Protein 6ANY (pdb70)

Organism: Brugia malayi (NCBI:txid6279)

B-factor: mean 21.21, std 8.2, range [9.6, 65.6]

Structure (mmCIF, N/CA/C/O backbone):
data_6ANY
#
_entry.id   6ANY
#
_cell.length_a   85.790
_cell.length_b   85.790
_cell.length_c   66.670
_cell.angle_alpha   90.00
_cell.angle_beta   90.00
_cell.angle_gamma   90.00
#
_symmetry.space_group_name_H-M   'P 43 21 2'
#
loop_
_entity.id
_entity.type
_entity.pdbx_description
1 polymer 'Bm4233, isoform b'
2 branched alpha-L-fucopyranose-(1-3)-2-acetamido-2-deoxy-beta-D-glucopyranose
3 branched beta-D-mannopyranose-(1-4)-2-acetamido-2-deoxy-beta-D-glucopyranose-(1-4)-[alpha-L-fucopyranose-(1-3)]2-acetamido-2-deoxy-beta-D-glucopyranose
4 non-polymer 'SULFATE ION'
5 water water
#
loop_
_atom_site.group_PDB
_atom_site.id
_atom_site.type_symbol
_atom_site.label_atom_id
_atom_site.label_alt_id
_atom_site.label_comp_id
_atom_site.label_asym_id
_atom_site.label_entity_id
_atom_site.label_seq_id
_atom_site.pdbx_PDB_ins_code
_atom_site.Cartn_x
_atom_site.Cartn_y
_atom_site.Cartn_z
_atom_site.occupancy
_atom_site.B_iso_or_equiv
_atom_site.auth_seq_id
_atom_site.auth_comp_id
_atom_site.auth_asym_id
_atom_site.auth_atom_id
_atom_site.pdbx_PDB_model_num
ATOM 1 N N . PHE A 1 1 ? 21.855 30.874 0.439 1.00 29.16 17 PHE A N 1
ATOM 2 C CA . PHE A 1 1 ? 20.634 31.728 0.668 1.00 26.60 17 PHE A CA 1
ATOM 3 C C . PHE A 1 1 ? 20.006 32.356 -0.605 1.00 24.40 17 PHE A C 1
ATOM 4 O O . PHE A 1 1 ? 19.117 33.243 -0.540 1.00 25.88 17 PHE A O 1
ATOM 12 N N . GLU A 1 2 ? 20.378 31.833 -1.753 1.00 21.98 18 GLU A N 1
ATOM 13 C CA . GLU A 1 2 ? 19.838 32.231 -3.043 1.00 22.92 18 GLU A CA 1
ATOM 14 C C . GLU A 1 2 ? 18.973 31.087 -3.512 1.00 21.68 18 GLU A C 1
ATOM 15 O O . GLU A 1 2 ? 19.428 29.966 -3.495 1.00 26.01 18 GLU A O 1
ATOM 21 N N . CYS A 1 3 ? 17.712 31.319 -3.847 1.00 18.22 19 CYS A N 1
ATOM 22 C CA . CYS A 1 3 ? 16.828 30.235 -4.260 1.00 20.00 19 CYS A CA 1
ATOM 23 C C . CYS A 1 3 ? 16.162 30.690 -5.509 1.00 19.95 19 CYS A C 1
ATOM 24 O O . CYS A 1 3 ? 15.397 31.629 -5.473 1.00 19.26 19 CYS A O 1
ATOM 27 N N . PRO A 1 4 ? 16.502 30.063 -6.633 1.00 21.49 20 PRO A N 1
ATOM 28 C CA . PRO A 1 4 ? 15.905 30.426 -7.930 1.00 22.07 20 PRO A CA 1
ATOM 29 C C . PRO A 1 4 ? 14.398 30.292 -7.900 1.00 22.16 20 PRO A C 1
ATOM 30 O O . PRO A 1 4 ? 13.874 29.360 -7.355 1.00 21.57 20 PRO A O 1
ATOM 34 N N . GLY A 1 5 ? 13.722 31.270 -8.469 1.00 22.57 21 GLY A N 1
ATOM 35 C CA . GLY A 1 5 ? 12.276 31.336 -8.467 1.00 20.59 21 GLY A CA 1
ATOM 36 C C . GLY A 1 5 ? 11.633 31.648 -7.131 1.00 18.63 21 GLY A C 1
ATOM 37 O O . GLY A 1 5 ? 10.462 31.557 -7.033 1.00 19.44 21 GLY A O 1
ATOM 38 N N . GLY A 1 6 ? 12.386 31.937 -6.094 1.00 17.42 22 GLY A N 1
ATOM 39 C CA . GLY A 1 6 ? 11.816 32.235 -4.802 1.00 17.59 22 GLY A CA 1
ATOM 40 C C . GLY A 1 6 ? 11.272 33.648 -4.643 1.00 18.07 22 GLY A C 1
ATOM 41 O O . GLY A 1 6 ? 11.595 34.588 -5.388 1.00 17.45 22 GLY A O 1
ATOM 42 N N . ARG A 1 7 ? 10.435 33.803 -3.639 1.00 18.02 23 ARG A N 1
ATOM 43 C CA . ARG A 1 7 ? 9.777 35.088 -3.355 1.00 17.71 23 ARG A CA 1
ATOM 44 C C . ARG A 1 7 ? 10.284 35.680 -2.058 1.00 16.67 23 ARG A C 1
ATOM 45 O O . ARG A 1 7 ? 9.755 36.673 -1.582 1.00 15.65 23 ARG A O 1
ATOM 53 N N . LEU A 1 8 ? 11.291 35.043 -1.482 1.00 14.44 24 LEU A N 1
ATOM 54 C CA . LEU A 1 8 ? 11.962 35.598 -0.330 1.00 15.17 24 LEU A CA 1
ATOM 55 C C . LEU A 1 8 ? 13.265 36.252 -0.751 1.00 15.17 24 LEU A C 1
ATOM 56 O O . LEU A 1 8 ? 13.845 35.886 -1.781 1.00 15.58 24 LEU A O 1
ATOM 61 N N . THR A 1 9 ? 13.768 37.161 0.062 1.00 17.18 25 THR A N 1
ATOM 62 C CA . THR A 1 9 ? 15.093 37.735 -0.191 1.00 17.95 25 THR A CA 1
ATOM 63 C C . THR A 1 9 ? 16.138 36.874 0.493 1.00 20.49 25 THR A C 1
ATOM 64 O O . THR A 1 9 ? 15.795 36.124 1.356 1.00 21.72 25 THR A O 1
ATOM 68 N N . PRO A 1 10 ? 17.421 36.980 0.096 1.00 22.50 26 PRO A N 1
ATOM 69 C CA . PRO A 1 10 ? 18.448 36.241 0.767 1.00 22.65 26 PRO A CA 1
ATOM 70 C C . PRO A 1 10 ? 18.536 36.547 2.229 1.00 26.00 26 PRO A C 1
ATOM 71 O O . PRO A 1 10 ? 18.743 35.608 3.050 1.00 26.89 26 PRO A O 1
ATOM 75 N N . GLN A 1 11 ? 18.369 37.814 2.566 1.00 23.99 27 GLN A N 1
ATOM 76 C CA . GLN A 1 11 ? 18.400 38.241 3.948 1.00 25.02 27 GLN A CA 1
ATOM 77 C C . GLN A 1 11 ? 17.298 37.695 4.837 1.00 22.46 27 GLN A C 1
ATOM 78 O O . GLN A 1 11 ? 17.526 37.271 5.965 1.00 24.70 27 GLN A O 1
ATOM 84 N N . GLN A 1 12 ? 16.108 37.637 4.314 1.00 20.90 28 GLN A N 1
ATOM 85 C CA . GLN A 1 12 ? 15.058 37.002 5.046 1.00 20.65 28 GLN A CA 1
ATOM 86 C C . GLN A 1 12 ? 15.408 35.548 5.365 1.00 17.35 28 GLN A C 1
ATOM 87 O O . GLN A 1 12 ? 15.155 35.105 6.446 1.00 16.99 28 GLN A O 1
ATOM 93 N N . ARG A 1 13 ? 15.963 34.814 4.420 1.00 16.71 29 ARG A N 1
ATOM 94 C CA . ARG A 1 13 ? 16.298 33.427 4.617 1.00 15.85 29 ARG A CA 1
ATOM 95 C C . ARG A 1 13 ? 17.365 33.298 5.694 1.00 15.73 29 ARG A C 1
ATOM 96 O O . ARG A 1 13 ? 17.229 32.531 6.629 1.00 13.63 29 ARG A O 1
ATOM 104 N N . LYS A 1 14 ? 18.373 34.139 5.606 1.00 16.73 30 LYS A N 1
ATOM 105 C CA . LYS A 1 14 ? 19.417 34.156 6.617 1.00 18.93 30 LYS A CA 1
ATOM 106 C C . LYS A 1 14 ? 18.909 34.498 8.005 1.00 17.20 30 LYS A C 1
ATOM 107 O O . LYS A 1 14 ? 19.297 33.882 8.985 1.00 16.94 30 LYS A O 1
ATOM 113 N N . ASP A 1 15 ? 18.070 35.522 8.109 1.00 17.94 31 ASP A N 1
ATOM 114 C CA . ASP A 1 15 ? 17.559 35.916 9.410 1.00 15.85 31 ASP A CA 1
ATOM 115 C C . ASP A 1 15 ? 16.759 34.758 10.071 1.00 14.26 31 ASP A C 1
ATOM 116 O O . ASP A 1 15 ? 16.787 34.557 11.310 1.00 11.87 31 ASP A O 1
ATOM 121 N N . ILE A 1 16 ? 16.016 34.032 9.257 1.00 13.37 32 ILE A N 1
ATOM 122 C CA . ILE A 1 16 ? 15.201 32.944 9.777 1.00 13.96 32 ILE A CA 1
ATOM 123 C C . ILE A 1 16 ? 16.117 31.866 10.324 1.00 15.07 32 ILE A C 1
ATOM 124 O O . ILE A 1 16 ? 15.900 31.398 11.443 1.00 11.72 32 ILE A O 1
ATOM 129 N N . VAL A 1 17 ? 17.163 31.535 9.554 1.00 14.80 33 VAL A N 1
ATOM 130 C CA . VAL A 1 17 ? 18.084 30.458 9.941 1.00 16.89 33 VAL A CA 1
ATOM 131 C C . VAL A 1 17 ? 18.907 30.827 11.177 1.00 16.19 33 VAL A C 1
ATOM 132 O O . VAL A 1 17 ? 19.075 30.014 12.082 1.00 14.24 33 VAL A O 1
ATOM 136 N N . ARG A 1 18 ? 19.426 32.044 11.191 1.00 16.54 34 ARG A N 1
ATOM 137 C CA . ARG A 1 18 ? 20.232 32.555 12.240 1.00 17.00 34 ARG A CA 1
ATOM 138 C C . ARG A 1 18 ? 19.438 32.632 13.519 1.00 15.28 34 ARG A C 1
ATOM 139 O O . ARG A 1 18 ? 19.945 32.131 14.562 1.00 14.36 34 ARG A O 1
ATOM 147 N N . GLN A 1 19 ? 18.197 33.133 13.451 1.00 11.51 35 GLN A N 1
ATOM 148 C CA . GLN A 1 19 ? 17.325 33.137 14.644 1.00 12.22 35 GLN A CA 1
ATOM 149 C C . GLN A 1 19 ? 17.027 31.729 15.200 1.00 11.65 35 GLN A C 1
ATOM 150 O O . GLN A 1 19 ? 17.141 31.493 16.398 1.00 11.52 35 GLN A O 1
ATOM 156 N N . ASN A 1 20 ? 16.606 30.827 14.343 1.00 11.68 36 ASN A N 1
ATOM 157 C CA . ASN A 1 20 ? 16.216 29.476 14.792 1.00 11.80 36 ASN A CA 1
ATOM 158 C C . ASN A 1 20 ? 17.445 28.738 15.374 1.00 11.57 36 ASN A C 1
ATOM 159 O O . ASN A 1 20 ? 17.312 28.063 16.353 1.00 10.61 36 ASN A O 1
ATOM 164 N N . ASN A 1 21 ? 18.637 28.979 14.828 1.00 13.36 37 ASN A N 1
ATOM 165 C CA . ASN A 1 21 ? 19.851 28.331 15.293 1.00 13.83 37 ASN A CA 1
ATOM 166 C C . ASN A 1 21 ? 20.305 28.977 16.581 1.00 16.13 37 ASN A C 1
ATOM 167 O O . ASN A 1 21 ? 20.824 28.303 17.467 1.00 15.45 37 ASN A O 1
ATOM 172 N N . LYS A 1 22 ? 20.161 30.281 16.692 1.00 19.61 38 LYS A N 1
ATOM 173 C CA . LYS A 1 22 ? 20.395 30.951 17.986 1.00 20.95 38 LYS A CA 1
ATOM 174 C C . LYS A 1 22 ? 19.502 30.398 19.114 1.00 20.05 38 LYS A C 1
ATOM 175 O O . LYS A 1 22 ? 19.987 30.094 20.224 1.00 16.60 38 LYS A O 1
ATOM 181 N N . PHE A 1 23 ? 18.208 30.257 18.816 1.00 17.38 39 PHE A N 1
ATOM 182 C CA . PHE A 1 23 ? 17.300 29.628 19.751 1.00 17.58 39 PHE A CA 1
ATOM 183 C C . PHE A 1 23 ? 17.791 28.266 20.180 1.00 15.38 39 PHE A C 1
ATOM 184 O O . PHE A 1 23 ? 17.779 27.956 21.360 1.00 14.07 39 PHE A O 1
ATOM 192 N N . ARG A 1 24 ? 18.179 27.458 19.205 1.00 13.84 40 ARG A N 1
ATOM 193 C CA . ARG A 1 24 ? 18.609 26.108 19.464 1.00 13.73 40 ARG A CA 1
ATOM 194 C C . ARG A 1 24 ? 19.820 26.070 20.334 1.00 13.87 40 ARG A C 1
ATOM 195 O O . ARG A 1 24 ? 19.867 25.308 21.286 1.00 16.69 40 ARG A O 1
ATOM 203 N N . SER A 1 25 ? 20.801 26.917 20.034 1.00 13.77 41 SER A N 1
ATOM 204 C CA . SER A 1 25 ? 22.019 27.011 20.840 1.00 12.36 41 SER A CA 1
ATOM 205 C C . SER A 1 25 ? 21.743 27.483 22.265 1.00 12.56 41 SER A C 1
ATOM 206 O O . SER A 1 25 ? 22.213 26.870 23.254 1.00 12.86 41 SER A O 1
ATOM 209 N N . LEU A 1 26 ? 20.962 28.546 22.411 1.00 12.38 42 LEU A N 1
ATOM 210 C CA . LEU A 1 26 ? 20.557 29.017 23.761 1.00 12.33 42 LEU A CA 1
ATOM 211 C C . LEU A 1 26 ? 19.878 27.918 24.522 1.00 12.84 42 LEU A C 1
ATOM 212 O O . LEU A 1 26 ? 20.163 27.715 25.686 1.00 13.00 42 LEU A O 1
ATOM 217 N N . LEU A 1 27 ? 19.024 27.148 23.849 1.00 12.90 43 LEU A N 1
ATOM 218 C CA . LEU A 1 27 ? 18.337 26.047 24.498 1.00 12.59 43 LEU A CA 1
ATOM 219 C C . LEU A 1 27 ? 19.283 24.955 24.985 1.00 13.69 43 LEU A C 1
ATOM 220 O O . LEU A 1 27 ? 19.131 24.487 26.136 1.00 13.86 43 LEU A O 1
ATOM 225 N N . ILE A 1 28 ? 20.185 24.467 24.115 1.00 15.09 44 ILE A N 1
ATOM 226 C CA . ILE A 1 28 ? 21.119 23.365 24.538 1.00 16.36 44 ILE A CA 1
ATOM 227 C C . ILE A 1 28 ? 22.215 23.824 25.540 1.00 17.32 44 ILE A C 1
ATOM 228 O O . ILE A 1 28 ? 22.796 23.004 26.219 1.00 15.57 44 ILE A O 1
ATOM 233 N N . HIS A 1 29 ? 22.399 25.138 25.680 1.00 17.12 45 HIS A N 1
ATOM 234 C CA . HIS A 1 29 ? 23.249 25.702 26.688 1.00 17.26 45 HIS A CA 1
ATOM 235 C C . HIS A 1 29 ? 22.537 25.978 28.017 1.00 18.02 45 HIS A C 1
ATOM 236 O O . HIS A 1 29 ? 23.168 26.493 28.910 1.00 17.15 45 HIS A O 1
ATOM 243 N N . GLY A 1 30 ? 21.297 25.510 28.190 1.00 18.15 46 GLY A N 1
ATOM 244 C CA . GLY A 1 30 ? 20.608 25.646 29.463 1.00 18.58 46 GLY A CA 1
ATOM 245 C C . GLY A 1 30 ? 20.199 27.067 29.791 1.00 18.57 46 GLY A C 1
ATOM 246 O O . GLY A 1 30 ? 20.055 27.377 30.970 1.00 18.41 46 GLY A O 1
ATOM 247 N N . LYS A 1 31 ? 20.011 27.928 28.780 1.00 18.08 47 LYS A N 1
ATOM 248 C CA . LYS A 1 31 ? 19.715 29.364 29.047 1.00 19.19 47 LYS A CA 1
ATOM 249 C C . LYS A 1 31 ? 18.223 29.721 28.974 1.00 17.02 47 LYS A C 1
ATOM 250 O O . LYS A 1 31 ? 17.892 30.908 29.170 1.00 16.57 47 LYS A O 1
ATOM 256 N N . LEU A 1 32 ? 17.349 28.783 28.636 1.00 15.46 48 LEU A N 1
ATOM 257 C CA . LEU A 1 32 ? 15.926 29.118 28.398 1.00 17.86 48 LEU A CA 1
ATOM 258 C C . LEU A 1 32 ? 14.960 28.405 29.362 1.00 18.88 48 LEU A C 1
ATOM 259 O O . LEU A 1 32 ? 15.054 27.222 29.574 1.00 21.62 48 LEU A O 1
ATOM 264 N N . LYS A 1 33 ? 14.025 29.168 29.913 1.00 18.82 49 LYS A N 1
ATOM 265 C CA . LYS A 1 33 ? 13.108 28.707 30.908 1.00 18.10 49 LYS A CA 1
ATOM 266 C C . LYS A 1 33 ? 11.893 28.097 30.253 1.00 18.57 49 LYS A C 1
ATOM 267 O O . LYS A 1 33 ? 11.424 28.581 29.229 1.00 18.92 49 LYS A O 1
ATOM 273 N N . ASN A 1 34 ? 11.325 27.103 30.914 1.00 16.52 50 ASN A N 1
ATOM 274 C CA . ASN A 1 34 ? 10.045 26.580 30.540 1.00 19.21 50 ASN A CA 1
ATOM 275 C C . ASN A 1 34 ? 8.952 27.332 31.317 1.00 20.40 50 ASN A C 1
ATOM 276 O O . ASN A 1 34 ? 9.205 28.317 32.050 1.00 17.82 50 ASN A O 1
ATOM 281 N N . ARG A 1 35 ? 7.749 26.839 31.188 1.00 21.90 51 ARG A N 1
ATOM 282 C CA . ARG A 1 35 ? 6.572 27.415 31.855 1.00 24.95 51 ARG A CA 1
ATOM 283 C C . ARG A 1 35 ? 6.618 27.448 33.400 1.00 23.80 51 ARG A C 1
ATOM 284 O O . ARG A 1 35 ? 6.060 28.346 34.051 1.00 20.44 51 ARG A O 1
ATOM 292 N N . ASN A 1 36 ? 7.345 26.483 33.948 1.00 22.82 52 ASN A N 1
ATOM 293 C CA . ASN A 1 36 ? 7.527 26.349 35.381 1.00 19.90 52 ASN A CA 1
ATOM 294 C C . ASN A 1 36 ? 8.619 27.280 35.906 1.00 19.90 52 ASN A C 1
ATOM 295 O O . ASN A 1 36 ? 8.893 27.283 37.098 1.00 20.89 52 ASN A O 1
ATOM 300 N N . GLY A 1 37 ? 9.247 28.064 35.031 1.00 18.63 53 GLY A N 1
ATOM 301 C CA . GLY A 1 37 ? 10.296 28.968 35.493 1.00 18.63 53 GLY A CA 1
ATOM 302 C C . GLY A 1 37 ? 11.654 28.229 35.674 1.00 20.00 53 GLY A C 1
ATOM 303 O O . GLY A 1 37 ? 12.638 28.800 36.189 1.00 19.66 53 GLY A O 1
ATOM 304 N N . THR A 1 38 ? 11.738 26.996 35.215 1.00 20.34 54 THR A N 1
ATOM 305 C CA . THR A 1 38 ? 12.995 26.222 35.361 1.00 22.95 54 THR A CA 1
ATOM 306 C C . THR A 1 38 ? 13.696 26.080 33.996 1.00 22.57 54 THR A C 1
ATOM 307 O O . THR A 1 38 ? 13.044 25.902 32.950 1.00 20.41 54 THR A O 1
ATOM 311 N N . TYR A 1 39 ? 15.033 26.182 34.003 1.00 22.16 55 TYR A N 1
ATOM 312 C CA . TYR A 1 39 ? 15.816 26.075 32.768 1.00 21.05 55 TYR A CA 1
ATOM 313 C C . TYR A 1 39 ? 15.642 24.744 32.070 1.00 19.72 55 TYR A C 1
ATOM 314 O O . TYR A 1 39 ? 15.575 23.737 32.684 1.00 17.55 55 TYR A O 1
ATOM 323 N N . MET A 1 40 ? 15.577 24.774 30.751 1.00 19.94 56 MET A N 1
ATOM 324 C CA . MET A 1 40 ? 15.536 23.572 29.976 1.00 18.86 56 MET A CA 1
ATOM 325 C C . MET A 1 40 ? 16.870 22.895 30.056 1.00 17.64 56 MET A C 1
ATOM 326 O O . MET A 1 40 ? 17.861 23.551 30.293 1.00 18.86 56 MET A O 1
ATOM 331 N N . PRO A 1 41 ? 16.900 21.578 29.872 1.00 18.57 57 PRO A N 1
ATOM 332 C CA . PRO A 1 41 ? 18.142 20.829 30.131 1.00 19.28 57 PRO A CA 1
ATOM 333 C C . PRO A 1 41 ? 19.139 21.058 29.030 1.00 17.34 57 PRO A C 1
ATOM 334 O O . PRO A 1 41 ? 18.744 21.261 27.900 1.00 18.95 57 PRO A O 1
ATOM 338 N N . ARG A 1 42 ? 20.407 21.002 29.361 1.00 16.72 58 ARG A N 1
ATOM 339 C CA . ARG A 1 42 ? 21.476 21.058 28.373 1.00 17.97 58 ARG A CA 1
ATOM 340 C C . ARG A 1 42 ? 21.395 19.898 27.408 1.00 15.98 58 ARG A C 1
ATOM 341 O O . ARG A 1 42 ? 20.996 18.810 27.795 1.00 16.71 58 ARG A O 1
ATOM 349 N N . GLY A 1 43 ? 21.702 20.179 26.140 1.00 15.01 59 GLY A N 1
ATOM 350 C CA . GLY A 1 43 ? 21.560 19.254 25.054 1.00 16.43 59 GLY A CA 1
ATOM 351 C C . GLY A 1 43 ? 22.796 19.015 24.215 1.00 16.64 59 GLY A C 1
ATOM 352 O O . GLY A 1 43 ? 23.702 19.863 24.195 1.00 18.47 59 GLY A O 1
ATOM 353 N N . LYS A 1 44 ? 22.846 17.825 23.587 1.00 16.52 60 LYS A N 1
ATOM 354 C CA . LYS A 1 44 ? 23.925 17.444 22.673 1.00 16.37 60 LYS A CA 1
ATOM 355 C C . LYS A 1 44 ? 23.312 16.967 21.399 1.00 15.23 60 LYS A C 1
ATOM 356 O O . LYS A 1 44 ? 22.076 16.711 21.314 1.00 16.10 60 LYS A O 1
ATOM 362 N N . ASN A 1 45 ? 24.138 16.901 20.380 1.00 14.17 61 ASN A N 1
ATOM 363 C CA . ASN A 1 45 ? 23.703 16.526 19.030 1.00 14.16 61 ASN A CA 1
ATOM 364 C C . ASN A 1 45 ? 22.500 17.347 18.457 1.00 13.58 61 ASN A C 1
ATOM 365 O O . ASN A 1 45 ? 21.704 16.834 17.693 1.00 13.16 61 ASN A O 1
ATOM 370 N N . MET A 1 46 ? 22.383 18.615 18.826 1.00 14.63 62 MET A N 1
ATOM 371 C CA . MET A 1 46 ? 21.323 19.469 18.264 1.00 15.28 62 MET A CA 1
ATOM 372 C C . MET A 1 46 ? 21.892 19.963 16.933 1.00 14.90 62 MET A C 1
ATOM 373 O O . MET A 1 46 ? 22.887 20.662 16.909 1.00 16.25 62 MET A O 1
ATOM 378 N N . LEU A 1 47 ? 21.257 19.566 15.827 1.00 14.47 63 LEU A N 1
ATOM 379 C CA . LEU A 1 47 ? 21.759 19.905 14.487 1.00 14.02 63 LEU A CA 1
ATOM 380 C C . LEU A 1 47 ? 21.608 21.385 14.128 1.00 14.21 63 LEU A C 1
ATOM 381 O O . LEU A 1 47 ? 20.605 22.034 14.493 1.00 15.27 63 LEU A O 1
ATOM 386 N N . LEU A 1 48 ? 22.592 21.901 13.394 1.00 13.19 64 LEU A N 1
ATOM 387 C CA . LEU A 1 48 ? 22.556 23.249 12.911 1.00 13.61 64 LEU A CA 1
ATOM 388 C C . LEU A 1 48 ? 21.651 23.315 11.639 1.00 14.01 64 LEU A C 1
ATOM 389 O O . LEU A 1 48 ? 21.894 22.661 10.627 1.00 12.80 64 LEU A O 1
ATOM 394 N N . LEU A 1 49 ? 20.589 24.088 11.724 1.00 14.27 65 LEU A N 1
ATOM 395 C CA . LEU A 1 49 ? 19.645 24.199 10.588 1.00 14.62 65 LEU A CA 1
ATOM 396 C C . LEU A 1 49 ? 20.271 24.819 9.350 1.00 13.19 65 LEU A C 1
ATOM 397 O O . LEU A 1 49 ? 21.014 25.758 9.438 1.00 14.16 65 LEU A O 1
ATOM 402 N N . LYS A 1 50 ? 20.001 24.222 8.191 1.00 14.64 66 LYS A N 1
ATOM 403 C CA . LYS A 1 50 ? 20.441 24.764 6.902 1.00 15.35 66 LYS A CA 1
ATOM 404 C C . LYS A 1 50 ? 19.161 25.143 6.146 1.00 14.45 66 LYS A C 1
ATOM 405 O O . LYS A 1 50 ? 18.137 24.437 6.224 1.00 14.65 66 LYS A O 1
ATOM 411 N N . TRP A 1 51 ? 19.239 26.203 5.365 1.00 13.57 67 TRP A N 1
ATOM 412 C CA . TRP A 1 51 ? 18.213 26.592 4.467 1.00 14.16 67 TRP A CA 1
ATOM 413 C C . TRP A 1 51 ? 18.112 25.658 3.311 1.00 14.84 67 TRP A C 1
ATOM 414 O O . TRP A 1 51 ? 19.132 25.357 2.636 1.00 17.12 67 TRP A O 1
ATOM 425 N N . SER A 1 52 ? 16.874 25.239 3.009 1.00 13.74 68 SER A N 1
ATOM 426 C CA . SER A 1 52 ? 16.612 24.370 1.837 1.00 13.16 68 SER A CA 1
ATOM 427 C C . SER A 1 52 ? 15.605 25.092 0.881 1.00 14.49 68 SER A C 1
ATOM 428 O O . SER A 1 52 ? 14.474 25.426 1.314 1.00 14.34 68 SER A O 1
ATOM 431 N N . CYS A 1 53 ? 16.065 25.444 -0.320 1.00 13.53 69 CYS A N 1
ATOM 432 C CA . CYS A 1 53 ? 15.249 25.942 -1.413 1.00 16.11 69 CYS A CA 1
ATOM 433 C C . CYS A 1 53 ? 14.068 25.017 -1.776 1.00 18.25 69 CYS A C 1
ATOM 434 O O . CYS A 1 53 ? 12.946 25.488 -2.070 1.00 18.23 69 CYS A O 1
ATOM 437 N N . GLN A 1 54 ? 14.296 23.718 -1.737 1.00 17.94 70 GLN A N 1
ATOM 438 C CA . GLN A 1 54 ? 13.241 22.739 -1.961 1.00 18.24 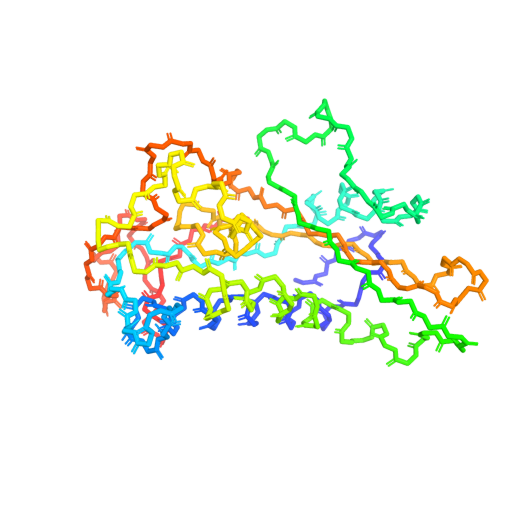70 GLN A CA 1
ATOM 439 C C . GLN A 1 54 ? 12.135 22.916 -0.939 1.00 14.83 70 GLN A C 1
ATOM 440 O O . GLN A 1 54 ? 10.983 22.871 -1.303 1.00 15.18 70 GLN A O 1
ATOM 446 N N . LEU A 1 55 ? 12.499 23.096 0.330 1.00 13.85 71 LEU A N 1
ATOM 447 C CA . LEU A 1 55 ? 11.536 23.301 1.403 1.00 14.48 71 LEU A CA 1
ATOM 448 C C . LEU A 1 55 ? 10.827 24.658 1.256 1.00 14.55 71 LEU A C 1
ATOM 449 O O . LEU A 1 55 ? 9.650 24.761 1.490 1.00 14.47 71 LEU A O 1
ATOM 454 N N . GLU 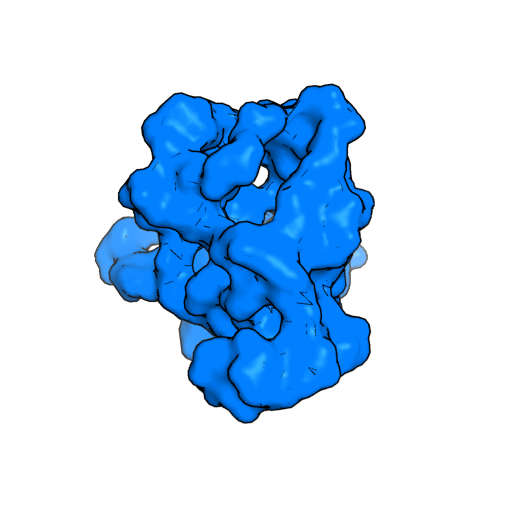A 1 56 ? 11.574 25.686 0.890 1.00 13.69 72 GLU A N 1
ATOM 455 C CA . GLU A 1 56 ? 10.996 26.971 0.623 1.00 12.05 72 GLU A CA 1
ATOM 456 C C . GLU A 1 56 ? 10.017 26.875 -0.471 1.00 12.37 72 GLU A C 1
ATOM 457 O O . GLU A 1 56 ? 9.018 27.558 -0.421 1.00 13.02 72 GLU A O 1
ATOM 463 N N . ASN A 1 57 ? 10.306 26.113 -1.527 1.00 12.80 73 ASN A N 1
ATOM 464 C CA . ASN A 1 57 ? 9.345 26.003 -2.624 1.00 13.73 73 ASN A CA 1
ATOM 465 C C . ASN A 1 57 ? 7.997 25.368 -2.187 1.00 13.71 73 ASN A C 1
ATOM 466 O O . ASN A 1 57 ? 6.912 25.852 -2.595 1.00 13.96 73 ASN A O 1
ATOM 471 N N . SER A 1 58 ? 8.027 24.321 -1.371 1.00 12.33 74 SER A N 1
ATOM 472 C CA . SER A 1 58 ? 6.792 23.717 -0.952 1.00 13.05 74 SER A CA 1
ATOM 473 C C . SER A 1 58 ? 6.053 24.643 0.030 1.00 13.39 74 SER A C 1
ATOM 474 O O . SER A 1 58 ? 4.801 24.759 -0.018 1.00 11.95 74 SER A O 1
ATOM 477 N N . ALA A 1 59 ? 6.801 25.279 0.922 1.00 12.89 75 ALA A N 1
ATOM 478 C CA . ALA A 1 59 ? 6.212 26.218 1.898 1.00 12.67 75 ALA A CA 1
ATOM 479 C C . ALA A 1 59 ? 5.604 27.432 1.227 1.00 13.18 75 ALA A C 1
ATOM 480 O O . ALA A 1 59 ? 4.533 27.868 1.599 1.00 13.82 75 ALA A O 1
ATOM 482 N N . GLN A 1 60 ? 6.306 27.976 0.238 1.00 13.56 76 GLN A N 1
ATOM 483 C CA . GLN A 1 60 ? 5.814 29.101 -0.570 1.00 14.36 76 GLN A CA 1
ATOM 484 C C . GLN A 1 60 ? 4.544 28.726 -1.330 1.00 15.36 76 GLN A C 1
ATOM 485 O O . GLN A 1 60 ? 3.604 29.541 -1.371 1.00 16.53 76 GLN A O 1
ATOM 491 N N . ARG A 1 61 ? 4.493 27.516 -1.907 1.00 16.07 77 ARG A N 1
ATOM 492 C CA . ARG A 1 61 ? 3.294 27.110 -2.624 1.00 18.37 77 ARG A CA 1
ATOM 493 C C . ARG A 1 61 ? 2.083 27.189 -1.721 1.00 16.76 77 ARG A C 1
ATOM 494 O O . ARG A 1 61 ? 1.022 27.618 -2.188 1.00 15.08 77 ARG A O 1
ATOM 502 N N . TRP A 1 62 ? 2.264 26.799 -0.439 1.00 14.94 78 TRP A N 1
ATOM 503 C CA . TRP A 1 62 ? 1.199 26.843 0.492 1.00 13.92 78 TRP A CA 1
ATOM 504 C C . TRP A 1 62 ? 0.850 28.233 0.959 1.00 13.38 78 TRP A C 1
ATOM 505 O O . TRP A 1 62 ? -0.317 28.574 0.965 1.00 14.42 78 TRP A O 1
ATOM 516 N N . ALA A 1 63 ? 1.852 29.072 1.201 1.00 12.20 79 ALA A N 1
ATOM 517 C CA . ALA A 1 63 ? 1.661 30.450 1.576 1.00 12.10 79 ALA A CA 1
ATOM 518 C C . ALA A 1 63 ? 0.858 31.258 0.583 1.00 12.21 79 ALA A C 1
ATOM 519 O O . ALA A 1 63 ? 0.043 32.103 0.963 1.00 12.17 79 ALA A O 1
ATOM 521 N N . ASN A 1 64 ? 1.108 31.033 -0.706 1.00 13.04 80 ASN A N 1
ATOM 522 C CA . ASN A 1 64 ? 0.346 31.629 -1.808 1.00 13.07 80 ASN A CA 1
ATOM 523 C C . ASN A 1 64 ? -1.155 31.427 -1.708 1.00 14.54 80 ASN A C 1
ATOM 524 O O . ASN A 1 64 ? -1.864 32.227 -2.228 1.00 14.32 80 ASN A O 1
ATOM 529 N N . GLN A 1 65 ? -1.630 30.372 -1.033 1.00 15.63 81 GLN A N 1
ATOM 530 C CA . GLN A 1 65 ? -3.062 30.142 -0.849 1.00 16.32 81 GLN A CA 1
ATOM 531 C C . GLN A 1 65 ? -3.738 31.115 0.094 1.00 16.82 81 GLN A C 1
ATOM 532 O O . GLN A 1 65 ? -4.950 31.240 0.009 1.00 15.51 81 GLN A O 1
ATOM 538 N N . CYS A 1 66 ? -2.957 31.810 0.960 1.00 16.54 82 CYS A N 1
ATOM 539 C CA . CYS A 1 66 ? -3.470 32.732 1.952 1.00 16.13 82 CYS A CA 1
ATOM 540 C C . CYS A 1 66 ? -4.489 32.047 2.887 1.00 16.69 82 CYS A C 1
ATOM 541 O O . CYS A 1 66 ? -5.555 32.574 3.204 1.00 15.38 82 CYS A O 1
ATOM 544 N N . VAL A 1 67 ? -4.150 30.843 3.332 1.00 14.54 83 VAL A N 1
ATOM 545 C CA . VAL A 1 67 ? -4.998 30.127 4.238 1.00 12.76 83 VAL A CA 1
ATOM 546 C C . VAL A 1 67 ? -4.261 29.905 5.505 1.00 13.03 83 VAL A C 1
ATOM 547 O O . VAL A 1 67 ? -3.169 29.265 5.510 1.00 12.39 83 VAL A O 1
ATOM 551 N N . PHE A 1 68 ? -4.858 30.343 6.622 1.00 13.37 84 PHE A N 1
ATOM 552 C CA . PHE A 1 68 ? -4.282 30.097 7.935 1.00 13.25 84 PHE A CA 1
ATOM 553 C C . PHE A 1 68 ? -4.631 28.704 8.362 1.00 13.47 84 PHE A C 1
ATOM 554 O O . PHE A 1 68 ? -5.660 28.477 9.055 1.00 14.59 84 PHE A O 1
ATOM 562 N N . GLY A 1 69 ? -3.800 27.757 7.957 1.00 13.48 85 GLY A N 1
ATOM 563 C CA . GLY A 1 69 ? -3.997 26.348 8.315 1.00 12.76 85 GLY A CA 1
ATOM 564 C C . GLY A 1 69 ? -2.904 25.498 7.717 1.00 14.40 85 GLY A C 1
ATOM 565 O O . GLY A 1 69 ? -2.065 25.959 6.940 1.00 13.32 85 GLY A O 1
ATOM 566 N N . HIS A 1 70 ? -2.945 24.222 8.036 1.00 15.57 86 HIS A N 1
ATOM 567 C CA . HIS A 1 70 ? -1.987 23.302 7.474 1.00 17.61 86 HIS A CA 1
ATOM 568 C C . HIS A 1 70 ? -2.277 22.936 6.010 1.00 17.37 86 HIS A C 1
ATOM 569 O O . HIS A 1 70 ? -3.435 22.743 5.596 1.00 17.89 86 HIS A O 1
ATOM 576 N N . SER A 1 71 ? -1.212 22.673 5.263 1.00 17.92 87 SER A N 1
ATOM 577 C CA . SER A 1 71 ? -1.357 22.114 3.952 1.00 17.71 87 SER A CA 1
ATOM 578 C C . SER A 1 71 ? -1.798 20.688 4.112 1.00 17.88 87 SER A C 1
ATOM 579 O O . SER A 1 71 ? -1.701 20.156 5.184 1.00 19.98 87 SER A O 1
ATOM 582 N N . PRO A 1 72 ? -2.310 20.073 3.058 1.00 21.13 88 PRO A N 1
ATOM 583 C CA . PRO A 1 72 ? -2.795 18.698 3.186 1.00 22.48 88 PRO A CA 1
ATOM 584 C C . PRO A 1 72 ? -1.666 17.749 3.537 1.00 27.67 88 PRO A C 1
ATOM 585 O O . PRO A 1 72 ? -0.512 17.983 3.101 1.00 29.03 88 PRO A O 1
ATOM 589 N N . ARG A 1 73 ? -1.988 16.688 4.276 1.00 32.59 89 ARG A N 1
ATOM 590 C CA . ARG A 1 73 ? -1.001 15.667 4.722 1.00 37.72 89 ARG A CA 1
ATOM 591 C C . ARG A 1 73 ? -0.147 15.108 3.592 1.00 33.51 89 ARG A C 1
ATOM 592 O O . ARG A 1 73 ? 1.069 15.017 3.722 1.00 26.19 89 ARG A O 1
ATOM 600 N N . ASN A 1 74 ? -0.808 14.708 2.501 1.00 31.42 90 ASN A N 1
ATOM 601 C CA . ASN A 1 74 ? -0.120 14.183 1.295 1.00 32.14 90 ASN A CA 1
ATOM 602 C C . ASN A 1 74 ? 0.858 15.101 0.609 1.00 28.69 90 ASN A C 1
ATOM 603 O O . ASN A 1 74 ? 1.583 14.629 -0.208 1.00 33.33 90 ASN A O 1
ATOM 608 N N . GLN A 1 75 ? 0.911 16.394 0.938 1.00 34.98 91 GLN A N 1
ATOM 609 C CA . GLN A 1 75 ? 1.973 17.324 0.438 1.00 36.64 91 GLN A CA 1
ATOM 610 C C . GLN A 1 75 ? 3.030 17.651 1.482 1.00 38.96 91 GLN A C 1
ATOM 611 O O . GLN A 1 75 ? 3.937 18.481 1.245 1.00 40.12 91 GLN A O 1
ATOM 617 N N . ARG A 1 76 ? 2.904 17.009 2.642 1.00 37.86 92 ARG A N 1
ATOM 618 C CA . ARG A 1 76 ? 3.792 17.194 3.791 1.00 33.37 92 ARG A CA 1
ATOM 619 C C . ARG A 1 76 ? 4.486 15.851 4.189 1.00 32.26 92 ARG A C 1
ATOM 620 O O . ARG A 1 76 ? 4.962 15.733 5.291 1.00 27.08 92 ARG A O 1
ATOM 628 N N . GLN A 1 77 ? 4.581 14.866 3.303 1.00 32.50 93 GLN A N 1
ATOM 629 C CA . GLN A 1 77 ? 5.136 13.564 3.713 1.00 35.99 93 GLN A CA 1
ATOM 630 C C . GLN A 1 77 ? 6.634 13.693 4.043 1.00 32.93 93 GLN A C 1
ATOM 631 O O . GLN A 1 77 ? 7.388 14.217 3.243 1.00 32.12 93 GLN A O 1
ATOM 637 N N . GLY A 1 78 ? 7.037 13.257 5.234 1.00 29.92 94 GLY A N 1
ATOM 638 C CA . GLY A 1 78 ? 8.435 13.390 5.670 1.00 28.52 94 GLY A CA 1
ATOM 639 C C . GLY A 1 78 ? 8.835 14.798 6.070 1.00 26.67 94 GLY A C 1
ATOM 640 O O . GLY A 1 78 ? 10.006 15.071 6.239 1.00 25.96 94 GLY A O 1
ATOM 641 N N . ILE A 1 79 ? 7.874 15.703 6.217 1.00 25.86 95 ILE A N 1
ATOM 642 C CA . ILE A 1 79 ? 8.148 17.127 6.352 1.00 24.30 95 ILE A CA 1
ATOM 643 C C . ILE A 1 79 ? 7.305 17.712 7.464 1.00 20.79 95 ILE A C 1
ATOM 644 O O . ILE A 1 79 ? 6.093 17.562 7.453 1.00 20.71 95 ILE A O 1
ATOM 649 N N . GLY A 1 80 ? 7.955 18.467 8.375 1.00 18.03 96 GLY A N 1
ATOM 650 C CA . GLY A 1 80 ? 7.252 19.230 9.389 1.00 15.27 96 GLY A CA 1
ATOM 651 C C . GLY A 1 80 ? 6.705 20.535 8.854 1.00 14.87 96 GLY A C 1
ATOM 652 O O . GLY A 1 80 ? 7.264 21.075 7.909 1.00 14.16 96 GLY A O 1
ATOM 653 N N . GLU A 1 81 ? 5.647 21.078 9.487 1.00 14.11 97 GLU A N 1
ATOM 654 C CA . GLU A 1 81 ? 5.099 22.372 9.037 1.00 13.84 97 GLU A CA 1
ATOM 655 C C . GLU A 1 81 ? 4.642 23.247 10.164 1.00 13.33 97 GLU A C 1
ATOM 656 O O . GLU A 1 81 ? 3.951 22.791 11.008 1.00 15.19 97 GLU A O 1
ATOM 662 N N . ASN A 1 82 ? 5.049 24.528 10.177 1.00 12.63 98 ASN A N 1
ATOM 663 C CA . ASN A 1 82 ? 4.632 25.522 11.149 1.00 11.87 98 ASN A CA 1
ATOM 664 C C . ASN A 1 82 ? 3.980 26.668 10.342 1.00 12.65 98 ASN A C 1
ATOM 665 O O . ASN A 1 82 ? 4.459 27.031 9.273 1.00 12.97 98 ASN A O 1
ATOM 670 N N . VAL A 1 83 ? 2.887 27.224 10.871 1.00 12.32 99 VAL A N 1
ATOM 671 C CA . VAL A 1 83 ? 2.047 28.226 10.227 1.00 11.87 99 VAL A CA 1
ATOM 672 C C . VAL A 1 83 ? 1.889 29.414 11.140 1.00 12.03 99 VAL A C 1
ATOM 673 O O . VAL A 1 83 ? 1.625 29.268 12.302 1.00 11.76 99 VAL A O 1
ATOM 677 N N . TYR A 1 84 ? 2.119 30.610 10.600 1.00 12.94 100 TYR A N 1
ATOM 678 C CA . TYR A 1 84 ? 1.987 31.860 11.354 1.00 13.13 100 TYR A CA 1
ATOM 679 C C . TYR A 1 84 ? 1.232 32.886 10.515 1.00 12.94 100 TYR A C 1
ATOM 680 O O . TYR A 1 84 ? 1.411 32.953 9.327 1.00 13.49 100 TYR A O 1
ATOM 689 N N . ALA A 1 85 ? 0.378 33.677 11.153 1.00 13.37 101 ALA A N 1
ATOM 690 C CA . ALA A 1 85 ? -0.306 34.802 10.504 1.00 14.17 101 ALA A CA 1
ATOM 691 C C . ALA A 1 85 ? -0.359 36.057 11.381 1.00 14.88 101 ALA A C 1
ATOM 692 O O . ALA A 1 85 ? -0.306 36.001 12.608 1.00 15.66 101 ALA A O 1
ATOM 694 N N . TYR A 1 86 ? -0.403 37.179 10.711 1.00 14.21 102 TYR A N 1
ATOM 695 C CA . TYR A 1 86 ? -0.635 38.422 11.347 1.00 15.35 102 TYR A CA 1
ATOM 696 C C . TYR A 1 86 ? -1.700 39.120 10.588 1.00 15.06 102 TYR A C 1
ATOM 697 O O . TYR A 1 86 ? -1.563 39.301 9.371 1.00 14.36 102 TYR A O 1
ATOM 706 N N . TRP A 1 87 ? -2.737 39.552 11.307 1.00 15.42 103 TRP A N 1
ATOM 707 C CA . TRP A 1 87 ? -3.894 40.163 10.700 1.00 16.51 103 TRP A CA 1
ATOM 708 C C . TRP A 1 87 ? -3.968 41.603 11.058 1.00 18.22 103 TRP A C 1
ATOM 709 O O . TRP A 1 87 ? -4.097 41.923 12.230 1.00 19.65 103 TRP A O 1
ATOM 720 N N . SER A 1 88 ? -3.867 42.475 10.048 1.00 20.87 104 SER A N 1
ATOM 721 C CA . SER A 1 88 ? -3.911 43.915 10.267 1.00 21.78 104 SER A CA 1
ATOM 722 C C . SER A 1 88 ? -5.169 44.550 9.620 1.00 26.17 104 SER A C 1
ATOM 723 O O . SER A 1 88 ? -5.887 43.899 8.859 1.00 27.50 104 SER A O 1
ATOM 726 N N . SER A 1 89 ? -5.469 45.787 10.014 1.00 27.83 105 SER A N 1
ATOM 727 C CA . SER A 1 89 ? -6.467 46.643 9.349 1.00 28.34 105 SER A CA 1
ATOM 728 C C . SER A 1 89 ? -5.815 47.620 8.351 1.00 27.90 105 SER A C 1
ATOM 729 O O . SER A 1 89 ? -6.508 48.319 7.674 1.00 36.28 105 SER A O 1
ATOM 732 N N . GLU A 1 90 ? -4.495 47.577 8.211 1.00 28.48 106 GLU A N 1
ATOM 733 C CA . GLU A 1 90 ? -3.708 48.307 7.225 1.00 28.28 106 GLU A CA 1
ATOM 734 C C . GLU A 1 90 ? -2.752 47.330 6.475 1.00 26.08 106 GLU A C 1
ATOM 735 O O . GLU A 1 90 ? -2.630 46.148 6.805 1.00 24.89 106 GLU A O 1
ATOM 741 N N . SER A 1 91 ? -2.031 47.864 5.516 1.00 21.59 107 SER A N 1
ATOM 742 C CA . SER A 1 91 ? -1.081 47.120 4.724 1.00 23.33 107 SER A CA 1
ATOM 743 C C . SER A 1 91 ? -0.019 46.497 5.603 1.00 22.62 107 SER A C 1
ATOM 744 O O . SER A 1 91 ? 0.504 47.145 6.498 1.00 24.50 107 SER A O 1
ATOM 747 N N . VAL A 1 92 ? 0.307 45.249 5.317 1.00 21.71 108 VAL A N 1
ATOM 748 C CA . VAL A 1 92 ? 1.396 44.534 6.016 1.00 20.86 108 VAL A CA 1
ATOM 749 C C . VAL A 1 92 ? 2.754 44.561 5.312 1.00 21.44 108 VAL A C 1
ATOM 750 O O . VAL A 1 92 ? 3.659 43.813 5.695 1.00 21.50 108 VAL A O 1
ATOM 754 N N . GLU A 1 93 ? 2.927 45.412 4.303 1.00 23.65 109 GLU A N 1
ATOM 755 C CA . GLU A 1 93 ? 4.166 45.367 3.473 1.00 25.16 109 GLU A CA 1
ATOM 756 C C . GLU A 1 93 ? 5.376 45.679 4.304 1.00 22.98 109 GLU A C 1
ATOM 757 O O . GLU A 1 93 ? 6.473 45.112 4.058 1.00 24.50 109 GLU A O 1
ATOM 763 N N . LYS A 1 94 ? 5.197 46.583 5.259 1.00 20.69 110 LYS A N 1
ATOM 764 C CA . LYS A 1 94 ? 6.231 46.897 6.215 1.00 23.44 110 LYS A CA 1
ATOM 765 C C . LYS A 1 94 ? 6.651 45.712 7.125 1.00 22.17 110 LYS A C 1
ATOM 766 O O . LYS A 1 94 ? 7.706 45.802 7.785 1.00 23.19 110 LYS A O 1
ATOM 772 N N . LEU A 1 95 ? 5.807 44.668 7.239 1.00 17.81 111 LEU A N 1
ATOM 773 C CA . LEU A 1 95 ? 6.081 43.539 8.088 1.00 16.69 111 LEU A CA 1
ATOM 774 C C . LEU A 1 95 ? 6.713 42.418 7.336 1.00 16.44 111 LEU A C 1
ATOM 775 O O . LEU A 1 95 ? 7.139 41.450 7.975 1.00 16.10 111 LEU A O 1
ATOM 780 N N . ARG A 1 96 ? 6.852 42.533 6.007 1.00 15.92 112 ARG A N 1
ATOM 781 C CA . ARG A 1 96 ? 7.368 41.409 5.250 1.00 16.37 112 ARG A CA 1
ATOM 782 C C . ARG A 1 96 ? 8.786 41.032 5.581 1.00 16.43 112 ARG A C 1
ATOM 783 O O . ARG A 1 96 ? 9.101 39.840 5.602 1.00 15.67 112 ARG A O 1
ATOM 791 N N . ASN A 1 97 ? 9.641 42.042 5.774 1.00 16.78 113 ASN A N 1
ATOM 792 C CA . ASN A 1 97 ? 11.051 41.845 5.980 1.00 18.22 113 ASN A CA 1
ATOM 793 C C . ASN A 1 97 ? 11.399 41.169 7.353 1.00 17.91 113 ASN A C 1
ATOM 794 O O . ASN A 1 97 ? 12.444 40.585 7.480 1.00 22.78 113 ASN A O 1
ATOM 799 N N . THR A 1 98 ? 10.523 41.258 8.347 1.00 15.71 114 THR A N 1
ATOM 800 C CA . THR A 1 98 ? 10.648 40.517 9.581 1.00 14.84 114 THR A CA 1
ATOM 801 C C . THR A 1 98 ? 9.598 39.413 9.711 1.00 13.77 114 THR A C 1
ATOM 802 O O . THR A 1 98 ? 9.315 38.924 10.819 1.00 15.07 114 THR A O 1
ATOM 806 N N . ALA A 1 99 ? 8.960 38.996 8.623 1.00 12.50 115 ALA A N 1
ATOM 807 C CA . ALA A 1 99 ? 7.878 37.982 8.803 1.00 11.65 115 ALA A CA 1
ATOM 808 C C . ALA A 1 99 ? 8.390 36.686 9.424 1.00 11.78 115 ALA A C 1
ATOM 809 O O . ALA A 1 99 ? 7.772 36.168 10.374 1.00 10.80 115 ALA A O 1
ATOM 811 N N . GLY A 1 100 ? 9.522 36.171 8.909 1.00 12.75 116 GLY A N 1
ATOM 812 C CA . GLY A 1 100 ? 10.071 34.894 9.369 1.00 13.79 116 GLY A CA 1
ATOM 813 C C . GLY A 1 100 ? 10.494 34.890 10.803 1.00 13.39 116 GLY A C 1
ATOM 814 O O . GLY A 1 100 ? 10.196 33.956 11.534 1.00 13.74 116 GLY A O 1
ATOM 815 N N . THR A 1 101 ? 11.074 35.995 11.254 1.00 15.57 117 THR A N 1
ATOM 816 C CA . THR A 1 101 ? 11.596 36.098 12.606 1.00 15.53 117 THR A CA 1
ATOM 817 C C . THR A 1 101 ? 10.472 36.407 13.601 1.00 16.76 117 THR A C 1
ATOM 818 O O . THR A 1 101 ? 10.530 36.029 14.798 1.00 17.89 117 THR A O 1
ATOM 822 N N . GLU A 1 102 ? 9.459 37.122 13.146 1.00 15.02 118 GLU A N 1
ATOM 823 C CA . GLU A 1 102 ? 8.310 37.306 13.981 1.00 14.40 118 GLU A CA 1
ATOM 824 C C . GLU A 1 102 ? 7.588 35.979 14.168 1.00 14.57 118 GLU A C 1
ATOM 825 O O . GLU A 1 102 ? 7.098 35.664 15.285 1.00 13.62 118 GLU A O 1
ATOM 831 N N . ALA A 1 103 ? 7.471 35.213 13.085 1.00 13.30 119 ALA A N 1
ATOM 832 C CA . ALA A 1 103 ? 6.878 33.908 13.202 1.00 14.12 119 ALA A CA 1
ATOM 833 C C . ALA A 1 103 ? 7.655 32.955 14.118 1.00 13.66 119 ALA A C 1
ATOM 834 O O . ALA A 1 103 ? 7.058 32.156 14.809 1.00 13.46 119 ALA A O 1
ATOM 836 N N . GLY A 1 104 ? 8.965 33.055 14.129 1.00 13.59 120 GLY A N 1
ATOM 837 C CA . GLY A 1 104 ? 9.818 32.134 14.902 1.00 14.22 120 GLY A CA 1
ATOM 838 C C . GLY A 1 104 ? 9.650 32.499 16.335 1.00 14.37 120 GLY A C 1
ATOM 839 O O . GLY A 1 104 ? 9.543 31.641 17.191 1.00 16.47 120 GLY A O 1
ATOM 840 N N . LYS A 1 105 ? 9.551 33.776 16.618 1.00 15.53 121 LYS A N 1
ATOM 841 C CA . LYS A 1 105 ? 9.343 34.244 18.023 1.00 15.82 121 LYS A CA 1
ATOM 842 C C . LYS A 1 105 ? 7.982 33.762 18.547 1.00 15.73 121 LYS A C 1
ATOM 843 O O . LYS A 1 105 ? 7.848 33.318 19.689 1.00 16.81 121 LYS A O 1
ATOM 849 N N . SER A 1 106 ? 6.997 33.794 17.699 1.00 13.91 122 SER A N 1
ATOM 850 C CA . SER A 1 106 ? 5.666 33.364 18.066 1.00 15.22 122 SER A CA 1
ATOM 851 C C . SER A 1 106 ? 5.605 31.867 18.344 1.00 15.07 122 SER A C 1
ATOM 852 O O . SER A 1 106 ? 5.218 31.447 19.391 1.00 14.33 122 SER A O 1
ATOM 855 N N . TRP A 1 107 ? 6.086 31.083 17.430 1.00 16.07 123 TRP A N 1
ATOM 856 C CA . TRP A 1 107 ? 6.181 29.600 17.636 1.00 15.60 123 TRP A CA 1
ATOM 857 C C . TRP A 1 107 ? 7.020 29.230 18.852 1.00 14.70 123 TRP A C 1
ATOM 858 O O . TRP A 1 107 ? 6.633 28.380 19.696 1.00 12.42 123 TRP A O 1
ATOM 869 N N . TRP A 1 108 ? 8.165 29.878 18.938 1.00 14.57 124 TRP A N 1
ATOM 870 C CA . TRP A 1 108 ? 9.116 29.598 20.006 1.00 14.15 124 TRP A CA 1
ATOM 871 C C . TRP A 1 108 ? 8.562 29.992 21.360 1.00 14.63 124 TRP A C 1
ATOM 872 O O . TRP A 1 108 ? 8.874 29.315 22.381 1.00 14.73 124 TRP A O 1
ATOM 883 N N . SER A 1 109 ? 7.697 31.019 21.397 1.00 13.34 125 SER A N 1
ATOM 884 C CA . SER A 1 109 ? 7.154 31.509 22.656 1.00 14.13 125 SER A CA 1
ATOM 885 C C . SER A 1 109 ? 6.322 30.447 23.380 1.00 14.98 125 SER A C 1
ATOM 886 O O . SER A 1 109 ? 5.998 30.601 24.568 1.00 14.07 125 SER A O 1
ATOM 889 N N . GLU A 1 110 ? 5.948 29.376 22.680 1.00 15.66 126 GLU A N 1
ATOM 890 C CA . GLU A 1 110 ? 5.303 28.218 23.321 1.00 15.44 126 GLU A CA 1
ATOM 891 C C . GLU A 1 110 ? 6.102 27.629 24.469 1.00 16.33 126 GLU A C 1
ATOM 892 O O . GLU A 1 110 ? 5.499 27.078 25.422 1.00 14.79 126 GLU A O 1
ATOM 898 N N . LEU A 1 111 ? 7.443 27.785 24.432 1.00 16.00 127 LEU A N 1
ATOM 899 C CA . LEU A 1 111 ? 8.254 27.173 25.463 1.00 14.93 127 LEU A CA 1
ATOM 900 C C . LEU A 1 111 ? 7.999 27.803 26.839 1.00 15.65 127 LEU A C 1
ATOM 901 O O . LEU A 1 111 ? 7.633 27.071 27.796 1.00 17.68 127 LEU A O 1
ATOM 906 N N . PRO A 1 112 ? 8.201 29.139 26.964 1.00 15.76 128 PRO A N 1
ATOM 907 C CA . PRO A 1 112 ? 8.005 29.769 28.275 1.00 15.94 128 PRO A CA 1
ATOM 908 C C . PRO A 1 112 ? 6.561 29.870 28.682 1.00 17.51 128 PRO A C 1
ATOM 909 O O . PRO A 1 112 ? 6.256 29.741 29.864 1.00 23.14 128 PRO A O 1
ATOM 913 N N . LYS A 1 113 ? 5.658 30.013 27.729 1.00 18.63 129 LYS A N 1
ATOM 914 C CA . LYS A 1 113 ? 4.202 30.181 28.026 1.00 18.24 129 LYS A CA 1
ATOM 915 C C . LYS A 1 113 ? 3.396 28.901 28.212 1.00 18.60 129 LYS A C 1
ATOM 916 O O . LYS A 1 113 ? 2.511 28.917 29.026 1.00 17.58 129 LYS A O 1
ATOM 922 N N . LEU A 1 114 ? 3.685 27.833 27.456 1.00 17.01 130 LEU A N 1
ATOM 923 C CA . LEU A 1 114 ? 2.887 26.602 27.490 1.00 15.99 130 LEU A CA 1
ATOM 924 C C . LEU A 1 114 ? 3.621 25.278 27.818 1.00 15.59 130 LEU A C 1
ATOM 925 O O . LEU A 1 114 ? 2.958 24.240 28.010 1.00 16.49 130 LEU A O 1
ATOM 930 N N . TYR A 1 115 ? 4.931 25.269 27.799 1.00 15.24 131 TYR A N 1
ATOM 931 C CA . TYR A 1 115 ? 5.712 24.013 27.925 1.00 15.99 131 TYR A CA 1
ATOM 932 C C . TYR A 1 115 ? 6.070 23.769 29.403 1.00 16.09 131 TYR A C 1
ATOM 933 O O . TYR A 1 115 ? 6.896 24.428 29.964 1.00 14.49 131 TYR A O 1
ATOM 942 N N . LYS A 1 116 ? 5.392 22.815 30.010 1.00 17.09 132 LYS A N 1
ATOM 943 C CA . LYS A 1 116 ? 5.624 22.529 31.404 1.00 21.27 132 LYS A CA 1
ATOM 944 C C . LYS A 1 116 ? 6.938 21.772 31.575 1.00 20.98 132 LYS A C 1
ATOM 945 O O . LYS A 1 116 ? 7.424 21.074 30.661 1.00 20.47 132 LYS A O 1
ATOM 951 N N . GLN A 1 117 ? 7.515 21.917 32.752 1.00 22.74 133 GLN A N 1
ATOM 952 C CA . GLN A 1 117 ? 8.715 21.158 33.127 1.00 24.53 133 GLN A CA 1
ATOM 953 C C . GLN A 1 117 ? 8.616 19.691 32.699 1.00 24.06 133 GLN A C 1
ATOM 954 O O . GLN A 1 117 ? 7.682 18.989 33.134 1.00 22.13 133 GLN A O 1
ATOM 960 N N . ASN A 1 118 ? 9.565 19.258 31.834 1.00 24.16 134 ASN A N 1
ATOM 961 C CA . ASN A 1 118 ? 9.596 17.930 31.228 1.00 25.09 134 ASN A CA 1
ATOM 962 C C . ASN A 1 118 ? 11.061 17.376 31.224 1.00 25.26 134 ASN A C 1
ATOM 963 O O . ASN A 1 118 ? 11.684 17.323 30.188 1.00 27.12 134 ASN A O 1
ATOM 968 N N . PRO A 1 119 ? 11.602 16.988 32.383 1.00 26.57 135 PRO A N 1
ATOM 969 C CA . PRO A 1 119 ? 13.018 16.693 32.560 1.00 27.10 135 PRO A CA 1
ATOM 970 C C . PRO A 1 119 ? 13.592 15.618 31.624 1.00 26.68 135 PRO A C 1
ATOM 971 O O . PRO A 1 119 ? 14.705 15.808 31.102 1.00 24.37 135 PRO A O 1
ATOM 975 N N . SER A 1 120 ? 12.822 14.560 31.358 1.00 25.55 136 SER A N 1
ATOM 976 C CA . SER A 1 120 ? 13.211 13.540 30.390 1.00 26.06 136 SER A CA 1
ATOM 977 C C . SER A 1 120 ? 13.402 14.065 28.971 1.00 24.53 136 SER A C 1
ATOM 978 O O . SER A 1 120 ? 14.113 13.432 28.200 1.00 23.47 136 SER A O 1
ATOM 981 N N . ASN A 1 121 ? 12.772 15.201 28.635 1.00 20.92 137 ASN A N 1
ATOM 982 C CA . ASN A 1 121 ? 12.765 15.838 27.287 1.00 19.19 137 ASN A CA 1
ATOM 983 C C . ASN A 1 121 ? 12.036 14.950 26.279 1.00 20.55 137 ASN A C 1
ATOM 984 O O . ASN A 1 121 ? 12.176 15.114 25.073 1.00 20.15 137 ASN A O 1
ATOM 989 N N . ASN A 1 122 ? 11.249 14.016 26.799 1.00 19.32 138 ASN A N 1
ATOM 990 C CA . ASN A 1 122 ? 10.486 13.071 25.993 1.00 18.45 138 ASN A CA 1
ATOM 991 C C . ASN A 1 122 ? 9.190 13.703 25.490 1.00 18.61 138 ASN A C 1
ATOM 992 O O . ASN A 1 122 ? 8.516 14.416 26.224 1.00 16.78 138 ASN A O 1
ATOM 997 N N . LEU A 1 123 ? 8.848 13.446 24.235 1.00 20.40 139 LEU A N 1
ATOM 998 C CA . LEU A 1 123 ? 7.629 13.992 23.666 1.00 20.97 139 LEU A CA 1
ATOM 999 C C . LEU A 1 123 ? 6.480 13.010 23.842 1.00 19.81 139 LEU A C 1
ATOM 1000 O O . LEU A 1 123 ? 6.072 12.334 22.903 1.00 21.84 139 LEU A O 1
ATOM 1005 N N . THR A 1 124 ? 5.973 12.927 25.066 1.00 20.65 140 THR A N 1
ATOM 1006 C CA . THR A 1 124 ? 4.847 12.023 25.374 1.00 22.11 140 THR A CA 1
ATOM 1007 C C . THR A 1 124 ? 3.550 12.703 25.014 1.00 24.37 140 THR A C 1
ATOM 1008 O O . THR A 1 124 ? 3.513 13.924 24.775 1.00 22.09 140 THR A O 1
ATOM 1012 N N . ASP A 1 125 ? 2.485 11.915 25.015 1.00 27.34 141 ASP A N 1
ATOM 1013 C CA . ASP A 1 125 ? 1.133 12.393 24.703 1.00 31.63 141 ASP A CA 1
ATOM 1014 C C . ASP A 1 125 ? 0.732 13.567 25.585 1.00 29.30 141 ASP A C 1
ATOM 1015 O O . ASP A 1 125 ? 0.056 14.490 25.104 1.00 30.43 141 ASP A O 1
ATOM 1020 N N . ASP A 1 126 ? 1.072 13.517 26.871 1.00 24.66 142 ASP A N 1
ATOM 1021 C CA . ASP A 1 126 ? 0.687 14.599 27.791 1.00 24.87 142 ASP A CA 1
ATOM 1022 C C . ASP A 1 126 ? 1.491 15.914 27.493 1.00 23.45 142 ASP A C 1
ATOM 1023 O O . ASP A 1 126 ? 0.977 17.032 27.706 1.00 20.17 142 ASP A O 1
ATOM 1028 N N . VAL A 1 127 ? 2.756 15.768 27.054 1.00 21.48 143 VAL A N 1
ATOM 1029 C CA . VAL A 1 127 ? 3.539 16.922 26.649 1.00 20.92 143 VAL A CA 1
ATOM 1030 C C . VAL A 1 127 ? 2.947 17.530 25.344 1.00 21.49 143 VAL A C 1
ATOM 1031 O O . VAL A 1 127 ? 2.743 18.751 25.276 1.00 21.03 143 VAL A O 1
ATOM 1035 N N . ALA A 1 128 ? 2.662 16.663 24.345 1.00 22.44 144 ALA A N 1
ATOM 1036 C CA . ALA A 1 128 ? 2.114 17.034 23.022 1.00 24.54 144 ALA A CA 1
ATOM 1037 C C . ALA A 1 128 ? 0.783 17.766 23.070 1.00 26.52 144 ALA A C 1
ATOM 1038 O O . ALA A 1 128 ? 0.548 18.687 22.334 1.00 30.01 144 ALA A O 1
ATOM 1040 N N . ARG A 1 129 ? -0.045 17.368 24.005 1.00 27.23 145 ARG A N 1
ATOM 1041 C CA . ARG A 1 129 ? -1.370 17.889 24.213 1.00 28.65 145 ARG A CA 1
ATOM 1042 C C . ARG A 1 129 ? -1.379 19.364 24.646 1.00 24.80 145 ARG A C 1
ATOM 1043 O O . ARG A 1 129 ? -2.376 20.013 24.518 1.00 19.16 145 ARG A O 1
ATOM 1051 N N . GLN A 1 130 ? -0.262 19.850 25.187 1.00 24.99 146 GLN A N 1
ATOM 1052 C CA . GLN A 1 130 ? -0.096 21.240 25.568 1.00 23.75 146 GLN A CA 1
ATOM 1053 C C . GLN A 1 130 ? -0.051 22.303 24.424 1.00 24.95 146 GLN A C 1
ATOM 1054 O O . GLN A 1 130 ? -0.206 23.494 24.693 1.00 26.81 146 GLN A O 1
ATOM 1060 N N . GLY A 1 131 ? 0.141 21.914 23.178 1.00 27.67 147 GLY A N 1
ATOM 1061 C CA . GLY A 1 131 ? 0.199 22.940 22.103 1.00 29.31 147 GLY A CA 1
ATOM 1062 C C . GLY A 1 131 ? 1.542 23.624 22.085 1.00 26.87 147 GLY A C 1
ATOM 1063 O O . GLY A 1 131 ? 1.646 24.827 22.020 1.00 30.56 147 GLY A O 1
ATOM 1064 N N . VAL A 1 132 ? 2.572 22.802 22.119 1.00 23.55 148 VAL A N 1
ATOM 1065 C CA . VAL A 1 132 ? 3.950 23.247 22.126 1.00 19.92 148 VAL A CA 1
ATOM 1066 C C . VAL A 1 132 ? 4.637 22.707 20.884 1.00 18.73 148 VAL A C 1
ATOM 1067 O O . VAL A 1 132 ? 5.871 22.804 20.767 1.00 16.22 148 VAL A O 1
ATOM 1071 N N . LEU A 1 133 ? 3.835 22.167 19.954 1.00 16.78 149 LEU A N 1
ATOM 1072 C CA . LEU A 1 133 ? 4.345 21.517 18.774 1.00 16.70 149 LEU A CA 1
ATOM 1073 C C . LEU A 1 133 ? 5.050 22.424 17.787 1.00 18.12 149 LEU A C 1
ATOM 1074 O O . LEU A 1 133 ? 5.911 21.924 17.034 1.00 16.95 149 LEU A O 1
ATOM 1079 N N . HIS A 1 134 ? 4.728 23.734 17.785 1.00 16.80 150 HIS A N 1
ATOM 1080 C CA . HIS A 1 134 ? 5.439 24.647 16.907 1.00 17.25 150 HIS A CA 1
ATOM 1081 C C . HIS A 1 134 ? 6.883 24.810 17.431 1.00 15.24 150 HIS A C 1
ATOM 1082 O O . HIS A 1 134 ? 7.851 24.694 16.695 1.00 15.86 150 HIS A O 1
ATOM 1089 N N . PHE A 1 135 ? 6.990 25.044 18.721 1.00 14.65 151 PHE A N 1
ATOM 1090 C CA . PHE A 1 135 ? 8.234 25.163 19.412 1.00 14.86 151 PHE A CA 1
ATOM 1091 C C . PHE A 1 135 ? 9.046 23.843 19.287 1.00 14.90 151 PHE A C 1
ATOM 1092 O O . PHE A 1 135 ? 10.209 23.878 18.999 1.00 14.27 151 PHE A O 1
ATOM 1100 N N . THR A 1 136 ? 8.412 22.691 19.482 1.00 15.04 152 THR A N 1
ATOM 1101 C CA . THR A 1 136 ? 9.131 21.426 19.495 1.00 14.59 152 THR A CA 1
ATOM 1102 C C . THR A 1 136 ? 9.752 21.126 18.141 1.00 14.84 152 THR A C 1
ATOM 1103 O O . THR A 1 136 ? 10.910 20.718 18.091 1.00 12.38 152 THR A O 1
ATOM 1107 N N . GLN A 1 137 ? 9.070 21.503 17.053 1.00 13.57 153 GLN A N 1
ATOM 1108 C CA . GLN A 1 137 ? 9.619 21.358 15.715 1.00 13.31 153 GLN A CA 1
ATOM 1109 C C . GLN A 1 137 ? 10.817 22.276 15.543 1.00 14.85 153 GLN A C 1
ATOM 1110 O O . GLN A 1 137 ? 11.805 21.880 14.954 1.00 13.25 153 GLN A O 1
ATOM 1116 N N . MET A 1 138 ? 10.730 23.520 16.034 1.00 15.77 154 MET A N 1
ATOM 1117 C CA . MET A 1 138 ? 11.861 24.447 15.909 1.00 15.27 154 MET A CA 1
ATOM 1118 C C . MET A 1 138 ? 13.025 23.936 16.741 1.00 15.08 154 MET A C 1
ATOM 1119 O O . MET A 1 138 ? 14.170 24.241 16.450 1.00 14.36 154 MET A O 1
ATOM 1124 N N . ALA A 1 139 ? 12.716 23.252 17.849 1.00 15.38 155 ALA A N 1
ATOM 1125 C CA . ALA A 1 139 ? 13.755 22.708 18.726 1.00 15.04 155 ALA A CA 1
ATOM 1126 C C . ALA A 1 139 ? 14.220 21.272 18.438 1.00 14.67 155 ALA A C 1
ATOM 1127 O O . ALA A 1 139 ? 15.008 20.755 19.183 1.00 15.73 155 ALA A O 1
ATOM 1129 N N . TRP A 1 140 ? 13.723 20.632 17.386 1.00 15.88 156 TRP A N 1
ATOM 1130 C CA . TRP A 1 140 ? 13.863 19.189 17.222 1.00 16.34 156 TRP A CA 1
ATOM 1131 C C . TRP A 1 140 ? 15.298 18.899 16.794 1.00 15.72 156 TRP A C 1
ATOM 1132 O O . TRP A 1 140 ? 15.744 19.329 15.750 1.00 14.93 156 TRP A O 1
ATOM 1143 N N . GLY A 1 141 ? 16.036 18.228 17.664 1.00 16.00 157 GLY A N 1
ATOM 1144 C CA . GLY A 1 141 ? 17.460 17.966 17.416 1.00 16.02 157 GLY A CA 1
ATOM 1145 C C . GLY A 1 141 ? 17.777 17.289 16.132 1.00 15.15 157 GLY A C 1
ATOM 1146 O O . GLY A 1 141 ? 18.706 17.670 15.438 1.00 14.82 157 GLY A O 1
ATOM 1147 N N . LYS A 1 142 ? 16.976 16.307 15.785 1.00 15.96 158 LYS A N 1
ATOM 1148 C CA . LYS A 1 142 ? 17.151 15.641 14.497 1.00 17.68 158 LYS A CA 1
ATOM 1149 C C . LYS A 1 142 ? 16.836 16.453 13.197 1.00 15.86 158 LYS A C 1
ATOM 1150 O O . LYS A 1 142 ? 17.362 16.098 12.128 1.00 16.48 158 LYS A O 1
ATOM 1156 N N . THR A 1 143 ? 16.023 17.492 13.279 1.00 13.75 159 THR A N 1
ATOM 1157 C CA . THR A 1 143 ? 15.699 18.309 12.108 1.00 13.05 159 THR A CA 1
ATOM 1158 C C . THR A 1 143 ? 16.953 19.095 11.739 1.00 14.02 159 THR A C 1
ATOM 1159 O O . THR A 1 143 ? 17.617 19.596 12.636 1.00 14.96 159 THR A O 1
ATOM 1163 N N . HIS A 1 144 ? 17.279 19.178 10.451 1.00 13.70 160 HIS A N 1
ATOM 1164 C CA . HIS A 1 144 ? 18.429 19.957 9.994 1.00 16.51 160 HIS A CA 1
ATOM 1165 C C . HIS A 1 144 ? 18.198 20.798 8.769 1.00 16.83 160 HIS A C 1
ATOM 1166 O O . HIS A 1 144 ? 19.106 21.496 8.349 1.00 18.71 160 HIS A O 1
ATOM 1173 N N . LYS A 1 145 ? 16.977 20.799 8.251 1.00 17.32 161 LYS A N 1
ATOM 1174 C CA . LYS A 1 145 ? 16.626 21.545 7.039 1.00 17.85 161 LYS A CA 1
ATOM 1175 C C . LYS A 1 145 ? 15.407 22.406 7.271 1.00 15.81 161 LYS A C 1
ATOM 1176 O O . LYS A 1 145 ? 14.443 21.971 7.872 1.00 15.78 161 LYS A O 1
ATOM 1182 N N . ILE A 1 146 ? 15.425 23.618 6.769 1.00 14.91 162 ILE A N 1
ATOM 1183 C CA . ILE A 1 146 ? 14.292 24.539 6.969 1.00 14.44 162 ILE A CA 1
ATOM 1184 C C . ILE A 1 146 ? 14.103 25.330 5.692 1.00 14.75 162 ILE A C 1
ATOM 1185 O O . ILE A 1 146 ? 15.060 25.694 5.063 1.00 15.48 162 ILE A O 1
ATOM 1190 N N . GLY A 1 147 ? 12.859 25.584 5.344 1.00 15.64 163 GLY A N 1
ATOM 1191 C CA . GLY A 1 147 ? 12.547 26.443 4.245 1.00 16.45 163 GLY A CA 1
ATOM 1192 C C . GLY A 1 147 ? 11.183 27.043 4.495 1.00 16.23 163 GLY A C 1
ATOM 1193 O O . GLY A 1 147 ? 10.275 26.375 5.025 1.00 15.66 163 GLY A O 1
ATOM 1194 N N . CYS A 1 148 ? 11.051 28.303 4.107 1.00 14.84 164 CYS A N 1
ATOM 1195 C CA . CYS A 1 148 ? 9.871 29.085 4.474 1.00 15.97 164 CYS A CA 1
ATOM 1196 C C . CYS A 1 148 ? 9.364 29.920 3.332 1.00 15.05 164 CYS A C 1
ATOM 1197 O O . CYS A 1 148 ? 10.105 30.293 2.409 1.00 14.48 164 CYS A O 1
ATOM 1200 N N . GLY A 1 149 ? 8.069 30.167 3.382 1.00 14.01 165 GLY A N 1
ATOM 1201 C CA . GLY A 1 149 ? 7.386 30.909 2.313 1.00 14.29 165 GLY A CA 1
ATOM 1202 C C . GLY A 1 149 ? 6.524 31.979 2.943 1.00 13.35 165 GLY A C 1
ATOM 1203 O O . GLY A 1 149 ? 5.975 31.768 4.007 1.00 13.68 165 GLY A O 1
ATOM 1204 N N . ILE A 1 150 ? 6.402 33.108 2.272 1.00 13.59 166 ILE A N 1
ATOM 1205 C CA . ILE A 1 150 ? 5.699 34.252 2.820 1.00 14.81 166 ILE A CA 1
ATOM 1206 C C . ILE A 1 150 ? 4.741 34.867 1.815 1.00 14.02 166 ILE A C 1
ATOM 1207 O O . ILE A 1 150 ? 5.067 35.056 0.602 1.00 13.99 166 ILE A O 1
ATOM 1212 N N . ALA A 1 151 ? 3.592 35.266 2.319 1.00 14.50 167 ALA A N 1
ATOM 1213 C CA . ALA A 1 151 ? 2.561 35.936 1.497 1.00 14.82 167 ALA A CA 1
ATOM 1214 C C . ALA A 1 151 ? 2.109 37.170 2.214 1.00 15.96 167 ALA A C 1
ATOM 1215 O O . ALA A 1 151 ? 1.702 37.076 3.337 1.00 18.52 167 ALA A O 1
ATOM 1217 N N . THR A 1 152 ? 2.143 38.317 1.557 1.00 16.75 168 THR A N 1
ATOM 1218 C CA . THR A 1 152 ? 1.617 39.558 2.112 1.00 17.60 168 THR A CA 1
ATOM 1219 C C . THR A 1 152 ? 0.544 40.222 1.298 1.00 16.06 168 THR A C 1
ATOM 1220 O O . THR A 1 152 ? 0.184 41.376 1.563 1.00 16.48 168 THR A O 1
ATOM 1224 N N . ASN A 1 153 ? 0.036 39.507 0.318 1.00 16.52 169 ASN A N 1
ATOM 1225 C CA . ASN A 1 153 ? -1.075 39.988 -0.522 1.00 16.67 169 ASN A CA 1
ATOM 1226 C C . ASN A 1 153 ? -2.422 39.546 -0.017 1.00 16.23 169 ASN A C 1
ATOM 1227 O O . ASN A 1 153 ? -3.441 40.020 -0.524 1.00 16.33 169 ASN A O 1
ATOM 1232 N N . CYS A 1 154 ? -2.432 38.678 1.001 1.00 16.66 170 CYS A N 1
ATOM 1233 C CA . CYS A 1 154 ? -3.661 38.108 1.575 1.00 16.32 170 CYS A CA 1
ATOM 1234 C C . CYS A 1 154 ? -4.583 39.211 2.089 1.00 17.51 170 CYS A C 1
ATOM 1235 O O . CYS A 1 154 ? -4.102 40.247 2.596 1.00 15.37 170 CYS A O 1
ATOM 1238 N N . ASP A 1 155 ? -5.894 39.029 1.898 1.00 20.39 171 ASP A N 1
ATOM 1239 C CA . ASP A 1 155 ? -6.904 40.011 2.327 1.00 20.51 171 ASP A CA 1
ATOM 1240 C C . ASP A 1 155 ? -6.633 41.429 1.901 1.00 20.07 171 ASP A C 1
ATOM 1241 O O . ASP A 1 155 ? -6.483 42.340 2.730 1.00 20.41 171 ASP A O 1
ATOM 1246 N N . GLY A 1 156 ? -6.487 41.614 0.621 1.00 18.54 172 GLY A N 1
ATOM 1247 C CA . GLY A 1 156 ? -6.157 42.906 0.090 1.00 17.36 172 GLY A CA 1
ATOM 1248 C C . GLY A 1 156 ? -4.859 43.526 0.566 1.00 18.74 172 GLY A C 1
ATOM 1249 O O . GLY A 1 156 ? -4.805 44.761 0.698 1.00 19.17 172 GLY A O 1
ATOM 1250 N N . GLY A 1 157 ? -3.835 42.696 0.859 1.00 17.45 173 GLY A N 1
ATOM 1251 C CA . GLY A 1 157 ? -2.589 43.174 1.457 1.00 16.95 173 GLY A CA 1
ATOM 1252 C C . GLY A 1 157 ? -2.611 43.454 2.953 1.00 16.76 173 GLY A C 1
ATOM 1253 O O . GLY A 1 157 ? -1.717 44.125 3.472 1.00 17.57 173 GLY A O 1
ATOM 1254 N N . ARG A 1 158 ? -3.615 42.953 3.664 1.00 16.71 174 ARG A N 1
ATOM 1255 C CA . ARG A 1 158 ? -3.797 43.310 5.072 1.00 17.74 174 ARG A CA 1
ATOM 1256 C C . ARG A 1 158 ? -3.514 42.153 6.010 1.00 16.59 174 ARG A C 1
ATOM 1257 O O . ARG A 1 158 ? -3.587 42.319 7.234 1.00 15.51 174 ARG A O 1
ATOM 1265 N N . THR A 1 159 ? -3.184 41.014 5.436 1.00 15.47 175 THR A N 1
ATOM 1266 C CA . THR A 1 159 ? -2.853 39.831 6.164 1.00 17.74 175 THR A CA 1
ATOM 1267 C C . THR A 1 159 ? -1.528 39.227 5.694 1.00 16.01 175 THR A C 1
ATOM 1268 O O . THR A 1 159 ? -1.273 39.087 4.509 1.00 14.45 175 THR A O 1
ATOM 1272 N N . LEU A 1 160 ? -0.684 38.902 6.661 1.00 16.10 176 LEU A N 1
ATOM 1273 C CA . LEU A 1 160 ? 0.594 38.305 6.415 1.00 15.83 176 LEU A CA 1
ATOM 1274 C C . LEU A 1 160 ? 0.525 36.892 6.842 1.00 15.04 176 LEU A C 1
ATOM 1275 O O . LEU A 1 160 ? 0.054 36.626 7.941 1.00 12.46 176 LEU A O 1
ATOM 1280 N N . ILE A 1 161 ? 1.037 35.994 5.982 1.00 13.67 177 ILE A N 1
ATOM 1281 C CA . ILE A 1 161 ? 1.117 34.569 6.305 1.00 14.24 177 ILE A CA 1
ATOM 1282 C C . ILE A 1 161 ? 2.544 34.099 6.129 1.00 13.38 177 ILE A C 1
ATOM 1283 O O . ILE A 1 161 ? 3.130 34.284 5.086 1.00 13.99 177 ILE A O 1
ATOM 1288 N N . ALA A 1 162 ? 3.065 33.391 7.101 1.00 12.76 178 ALA A N 1
ATOM 1289 C CA . ALA A 1 162 ? 4.370 32.797 6.952 1.00 12.89 178 ALA A CA 1
ATOM 1290 C C . ALA A 1 162 ? 4.278 31.277 7.185 1.00 13.28 178 ALA A C 1
ATOM 1291 O O . ALA A 1 162 ? 3.706 30.835 8.155 1.00 13.91 178 ALA A O 1
ATOM 1293 N N . ILE A 1 163 ? 4.863 30.505 6.294 1.00 12.69 179 ILE A N 1
ATOM 1294 C CA . ILE A 1 163 ? 4.846 29.051 6.376 1.00 13.13 179 ILE A CA 1
ATOM 1295 C C . ILE A 1 163 ? 6.294 28.536 6.369 1.00 12.33 179 ILE A C 1
ATOM 1296 O O . ILE A 1 163 ? 7.080 28.891 5.533 1.00 13.07 179 ILE A O 1
ATOM 1301 N N . CYS A 1 164 ? 6.630 27.705 7.334 1.00 12.97 180 CYS A N 1
ATOM 1302 C CA . CYS A 1 164 ? 7.955 27.090 7.384 1.00 13.47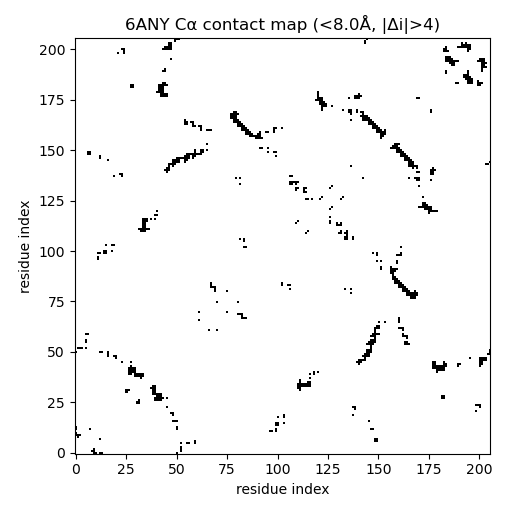 180 CYS A CA 1
ATOM 1303 C C . CYS A 1 164 ? 7.783 25.589 7.346 1.00 13.45 180 CYS A C 1
ATOM 1304 O O . CYS A 1 164 ? 6.916 25.041 8.063 1.00 13.47 180 CYS A O 1
ATOM 1307 N N . HIS A 1 165 ? 8.597 24.956 6.507 1.00 13.69 181 HIS A N 1
ATOM 1308 C CA . HIS A 1 165 ? 8.751 23.496 6.394 1.00 14.04 181 HIS A CA 1
ATOM 1309 C C . HIS A 1 165 ? 10.090 22.994 6.910 1.00 13.73 181 HIS A C 1
ATOM 1310 O O . HIS A 1 165 ? 11.135 23.610 6.692 1.00 12.45 181 HIS A O 1
ATOM 1317 N N . TYR A 1 166 ? 10.049 21.853 7.587 1.00 14.55 182 TYR A N 1
ATOM 1318 C CA . TYR A 1 166 ? 11.229 21.311 8.291 1.00 14.32 182 TYR A CA 1
ATOM 1319 C C . TYR A 1 166 ? 11.453 19.890 7.901 1.00 16.21 182 TYR A C 1
ATOM 1320 O O . TYR A 1 166 ? 10.498 19.130 7.777 1.00 17.77 182 TYR A O 1
ATOM 1329 N N . SER A 1 167 ? 12.712 19.503 7.725 1.00 17.68 183 SER A N 1
ATOM 1330 C CA . SER A 1 167 ? 13.0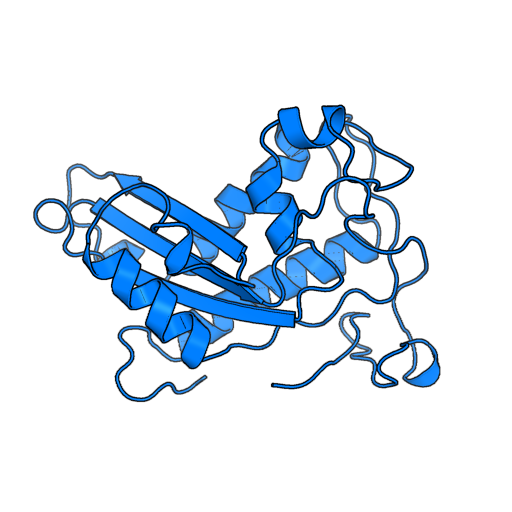45 18.124 7.379 1.00 18.03 183 SER A CA 1
ATOM 1331 C C . SER A 1 167 ? 14.371 17.700 8.001 1.00 17.06 183 SER A C 1
ATOM 1332 O O . SER A 1 167 ? 15.354 18.439 7.946 1.00 13.78 183 SER A O 1
ATOM 1335 N N . PRO A 1 168 ? 14.398 16.509 8.594 1.00 18.96 184 PRO A N 1
ATOM 1336 C CA . PRO A 1 168 ? 13.225 15.639 8.655 1.00 17.92 184 PRO A CA 1
ATOM 1337 C C . PRO A 1 168 ? 12.209 16.181 9.646 1.00 17.37 184 PRO A C 1
ATOM 1338 O O . PRO A 1 168 ? 12.541 16.995 10.508 1.00 18.68 184 PRO A O 1
ATOM 1342 N N . ALA A 1 169 ? 10.975 15.721 9.510 1.00 16.82 185 ALA A N 1
ATOM 1343 C CA . ALA A 1 169 ? 9.896 16.152 10.349 1.00 17.89 185 ALA A CA 1
ATOM 1344 C C . ALA A 1 169 ? 10.128 15.772 11.776 1.00 18.91 185 ALA A C 1
ATOM 1345 O O . ALA A 1 169 ? 10.608 14.745 12.044 1.00 18.16 185 ALA A O 1
ATOM 1347 N N . GLY A 1 170 ? 9.840 16.702 12.654 1.00 19.13 186 GLY A N 1
ATOM 1348 C CA . GLY A 1 170 ? 9.981 16.568 14.069 1.00 19.80 186 GLY A CA 1
ATOM 1349 C C . GLY A 1 170 ? 8.680 16.020 14.668 1.00 20.44 186 GLY A C 1
ATOM 1350 O O . GLY A 1 170 ? 7.781 15.583 13.960 1.00 20.21 186 GLY A O 1
ATOM 1351 N N . ASN A 1 171 ? 8.597 16.044 15.984 1.00 20.40 187 ASN A N 1
ATOM 1352 C CA . ASN A 1 171 ? 7.386 15.721 16.742 1.00 21.93 187 ASN A CA 1
ATOM 1353 C C . ASN A 1 171 ? 6.864 14.262 16.645 1.00 22.50 187 ASN A C 1
ATOM 1354 O O . ASN A 1 171 ? 5.667 14.000 16.744 1.00 22.43 187 ASN A O 1
ATOM 1359 N N . MET A 1 172 ? 7.764 13.318 16.508 1.00 23.96 188 MET A N 1
ATOM 1360 C CA . MET A 1 172 ? 7.407 11.921 16.581 1.00 26.19 188 MET A CA 1
ATOM 1361 C C . MET A 1 172 ? 7.156 11.613 18.082 1.00 25.78 188 MET A C 1
ATOM 1362 O O . MET A 1 172 ? 8.030 11.910 18.950 1.00 19.53 188 MET A O 1
ATOM 1367 N N . LEU A 1 173 ? 5.977 11.059 18.396 1.00 21.48 189 LEU A N 1
ATOM 1368 C CA . LEU A 1 173 ? 5.627 10.807 19.777 1.00 22.82 189 LEU A CA 1
ATOM 1369 C C . LEU A 1 173 ? 6.506 9.727 20.357 1.00 21.76 189 LEU A C 1
ATOM 1370 O O . LEU A 1 173 ? 6.920 8.763 19.663 1.00 24.35 189 LEU A O 1
ATOM 1375 N N . LYS A 1 174 ? 6.862 9.945 21.606 1.00 22.44 190 LYS A N 1
ATOM 1376 C CA . LYS A 1 174 ? 7.654 9.007 22.398 1.00 27.05 190 LYS A CA 1
ATOM 1377 C C . LYS A 1 174 ? 9.121 9.049 22.047 1.00 24.45 190 LYS A C 1
ATOM 1378 O O . LYS A 1 174 ? 9.884 8.253 22.556 1.00 27.72 190 LYS A O 1
ATOM 1384 N N . GLU A 1 175 ? 9.526 10.004 21.210 1.00 25.02 191 GLU A N 1
ATOM 1385 C CA . GLU A 1 175 ? 10.935 10.304 21.005 1.00 23.25 191 GLU A CA 1
ATOM 1386 C C . GLU A 1 175 ? 11.272 11.554 21.767 1.00 20.96 191 GLU A C 1
ATOM 1387 O O . GLU A 1 175 ? 10.385 12.391 22.058 1.00 21.06 191 GLU A O 1
ATOM 1393 N N . LEU A 1 176 ? 12.547 11.710 22.085 1.00 18.99 192 LEU A N 1
ATOM 1394 C CA . LEU A 1 176 ? 13.011 12.923 22.773 1.00 20.40 192 LEU A CA 1
ATOM 1395 C C . LEU A 1 176 ? 13.040 14.083 21.785 1.00 16.87 192 LEU A C 1
ATOM 1396 O O . LEU A 1 176 ? 13.399 13.885 20.632 1.00 17.12 192 LEU A O 1
ATOM 1401 N N . ILE A 1 177 ? 12.801 15.276 22.265 1.00 16.04 193 ILE A N 1
ATOM 1402 C CA . ILE A 1 177 ? 12.837 16.478 21.436 1.00 17.76 193 ILE A CA 1
ATOM 1403 C C . ILE A 1 177 ? 14.291 16.732 20.985 1.00 17.72 193 ILE A C 1
ATOM 1404 O O . ILE A 1 177 ? 14.581 16.971 19.796 1.00 14.63 193 ILE A O 1
ATOM 1409 N N . TYR A 1 178 ? 15.192 16.635 21.956 1.00 17.93 194 TYR A N 1
ATOM 1410 C CA . TYR A 1 178 ? 16.616 16.628 21.696 1.00 18.23 194 TYR A CA 1
ATOM 1411 C C . TYR A 1 178 ? 17.346 15.794 22.745 1.00 17.95 194 TYR A C 1
ATOM 1412 O O . TYR A 1 178 ? 16.808 15.535 23.776 1.00 18.11 194 TYR A O 1
ATOM 1421 N N . GLU A 1 179 ? 18.557 15.347 22.446 1.00 19.56 195 GLU A N 1
ATOM 1422 C CA . GLU A 1 179 ? 19.321 14.459 23.367 1.00 20.61 195 GLU A CA 1
ATOM 1423 C C . GLU A 1 179 ? 19.903 15.272 24.534 1.00 17.46 195 GLU A C 1
ATOM 1424 O O . GLU A 1 179 ? 20.449 16.347 24.329 1.00 17.95 195 GLU A O 1
ATOM 1430 N N . LEU A 1 180 ? 19.767 14.734 25.744 1.00 16.34 196 LEU A N 1
ATOM 1431 C CA . LEU A 1 180 ? 20.384 15.293 26.950 1.00 16.64 196 LEU A CA 1
ATOM 1432 C C . LEU A 1 180 ? 21.885 15.087 26.957 1.00 16.13 196 LEU A C 1
ATOM 1433 O O . LEU A 1 180 ? 22.370 13.985 26.767 1.00 13.73 196 LEU A O 1
ATOM 1438 N N . GLY A 1 181 ? 22.621 16.180 27.076 1.00 15.84 197 GLY A N 1
ATOM 1439 C CA . GLY A 1 181 ? 24.068 16.107 27.078 1.00 15.18 197 GLY A CA 1
ATOM 1440 C C . GLY A 1 181 ? 24.672 17.475 27.106 1.00 17.57 197 GLY A C 1
ATOM 1441 O O . GLY A 1 181 ? 24.029 18.477 27.438 1.00 16.31 197 GLY A O 1
ATOM 1442 N N . GLU A 1 182 ? 25.913 17.544 26.689 1.00 19.55 198 GLU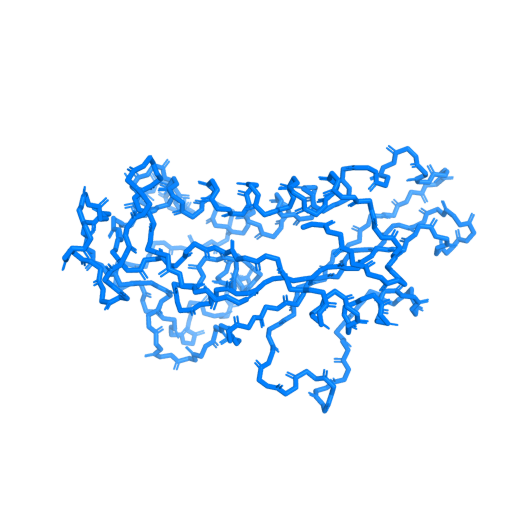 A N 1
ATOM 1443 C CA . GLU A 1 182 ? 26.635 18.822 26.573 1.00 20.41 198 GLU A CA 1
ATOM 1444 C C . GLU A 1 182 ? 26.738 19.286 25.093 1.00 20.12 198 GLU A C 1
ATOM 1445 O O . GLU A 1 182 ? 26.967 18.472 24.173 1.00 18.22 198 GLU A O 1
ATOM 1451 N N . PRO A 1 183 ? 26.602 20.595 24.841 1.00 19.45 199 PRO A N 1
ATOM 1452 C CA . PRO A 1 183 ? 26.868 21.098 23.505 1.00 20.40 199 PRO A CA 1
ATOM 1453 C C . PRO A 1 183 ? 28.281 20.727 23.014 1.00 20.89 199 PRO A C 1
ATOM 1454 O O . PRO A 1 183 ? 29.218 20.697 23.792 1.00 21.49 199 PRO A O 1
ATOM 1458 N N . CYS A 1 184 ? 28.417 20.454 21.723 1.00 20.25 200 CYS A N 1
ATOM 1459 C CA . CYS A 1 184 ? 29.689 20.033 21.173 1.00 19.84 200 CYS A CA 1
ATOM 1460 C C . CYS A 1 184 ? 30.776 21.168 21.283 1.00 19.88 200 CYS A C 1
ATOM 1461 O O . CYS A 1 184 ? 30.505 22.394 21.082 1.00 17.36 200 CYS A O 1
ATOM 1464 N N . LYS A 1 185 ? 31.967 20.737 21.658 1.00 19.07 201 LYS A N 1
ATOM 1465 C CA . LYS A 1 185 ? 33.142 21.566 21.745 1.00 22.31 201 LYS A CA 1
ATOM 1466 C C . LYS A 1 185 ? 34.144 21.248 20.643 1.00 21.40 201 LYS A C 1
ATOM 1467 O O . LYS A 1 185 ? 34.963 22.095 20.310 1.00 18.25 201 LYS A O 1
ATOM 1473 N N . THR A 1 186 ? 34.074 20.024 20.120 1.00 18.13 202 THR A N 1
ATOM 1474 C CA . THR A 1 186 ? 34.959 19.609 19.094 1.00 17.71 202 THR A CA 1
ATOM 1475 C C . THR A 1 186 ? 34.233 18.644 18.148 1.00 17.67 202 THR A C 1
ATOM 1476 O O . THR A 1 186 ? 33.219 18.080 18.504 1.00 16.24 202 THR A O 1
ATOM 1480 N N . ASP A 1 187 ? 34.781 18.405 16.957 1.00 17.27 203 ASP A N 1
ATOM 1481 C CA . ASP A 1 187 ?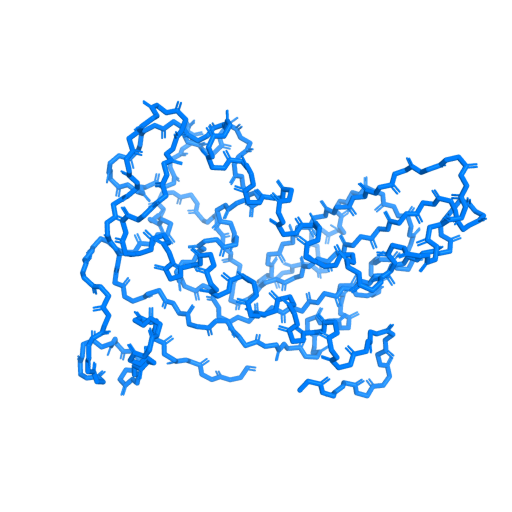 34.055 17.563 15.981 1.00 16.09 203 ASP A CA 1
ATOM 1482 C C . ASP A 1 187 ? 33.654 16.192 16.444 1.00 16.85 203 ASP A C 1
ATOM 1483 O O . ASP A 1 187 ? 32.560 15.680 16.070 1.00 17.17 203 ASP A O 1
ATOM 1488 N N . SER A 1 188 ? 34.534 15.558 17.207 1.00 16.06 204 SER A N 1
ATOM 1489 C CA . SER A 1 188 ? 34.363 14.186 17.641 1.00 16.01 204 SER A CA 1
ATOM 1490 C C . SER A 1 188 ? 33.207 14.031 18.628 1.00 17.87 204 SER A C 1
ATOM 1491 O O . SER A 1 188 ? 32.690 12.936 18.785 1.00 18.38 204 SER A O 1
ATOM 1494 N N . ASP A 1 189 ? 32.813 15.130 19.274 1.00 17.52 205 ASP A N 1
ATOM 1495 C CA . ASP A 1 189 ? 31.643 15.166 20.128 1.00 18.80 205 ASP A CA 1
ATOM 1496 C C . ASP A 1 189 ? 30.356 14.950 19.355 1.00 18.81 205 ASP A C 1
ATOM 1497 O O . ASP A 1 189 ? 29.376 14.505 19.922 1.00 20.16 205 ASP A O 1
ATOM 1502 N N . CYS A 1 190 ? 30.340 15.289 18.089 1.00 18.57 206 CYS A N 1
ATOM 1503 C CA . CYS A 1 190 ? 29.120 15.184 17.313 1.00 20.60 206 CYS A CA 1
ATOM 1504 C C . CYS A 1 190 ? 28.973 13.841 16.665 1.00 21.52 206 CYS A C 1
ATOM 1505 O O . CYS A 1 190 ? 29.909 13.348 16.107 1.00 23.52 206 CYS A O 1
ATOM 1508 N N . ASN A 1 191 ? 27.785 13.261 16.597 1.00 21.98 207 ASN A N 1
ATOM 1509 C CA . ASN A 1 191 ? 27.715 12.024 15.821 1.00 25.31 207 ASN A CA 1
ATOM 1510 C C . ASN A 1 191 ? 27.948 12.401 14.350 1.00 22.48 207 ASN A C 1
ATOM 1511 O O . ASN A 1 191 ? 28.570 11.628 13.623 1.00 18.66 207 ASN A O 1
ATOM 1516 N N . THR A 1 192 ? 27.443 13.552 13.876 1.00 19.37 208 THR A N 1
ATOM 1517 C CA . THR A 1 192 ? 27.754 13.863 12.475 1.00 17.65 208 THR A CA 1
ATOM 1518 C C . THR A 1 192 ? 29.243 14.077 12.228 1.00 16.93 208 THR A C 1
ATOM 1519 O O . THR A 1 192 ? 29.671 14.176 11.072 1.00 15.59 208 THR A O 1
ATOM 1523 N N . LYS A 1 193 ? 30.014 14.258 13.303 1.00 16.99 209 LYS A N 1
ATOM 1524 C CA . LYS A 1 193 ? 31.493 14.422 13.224 1.00 19.89 209 LYS A CA 1
ATOM 1525 C C . LYS A 1 193 ? 3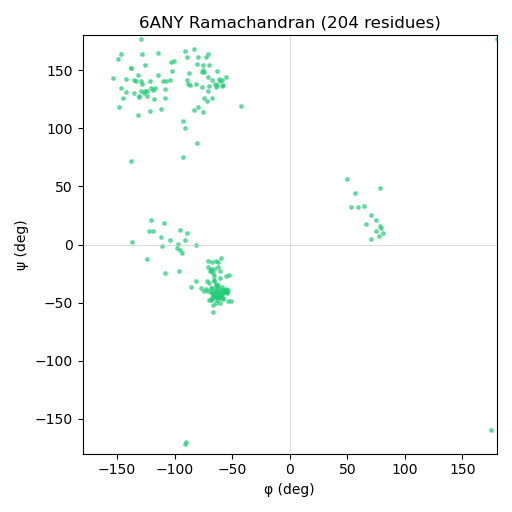1.937 15.777 12.718 1.00 18.67 209 LYS A C 1
ATOM 1526 O O . LYS A 1 193 ? 33.119 15.978 12.350 1.00 18.52 209 LYS A O 1
ATOM 1532 N N . LYS A 1 194 ? 31.030 16.736 12.828 1.00 18.34 210 LYS A N 1
ATOM 1533 C CA . LYS A 1 194 ? 31.385 18.096 12.586 1.00 17.57 210 LYS A CA 1
ATOM 1534 C C . LYS A 1 194 ? 30.625 19.014 13.513 1.00 17.93 210 LYS A C 1
ATOM 1535 O O . LYS A 1 194 ? 29.379 18.964 13.580 1.00 16.25 210 LYS A O 1
ATOM 1541 N N . CYS A 1 195 ? 31.373 19.851 14.238 1.00 18.45 211 CYS A N 1
ATOM 1542 C CA . CYS A 1 195 ? 30.799 20.685 15.295 1.00 18.49 211 CYS A CA 1
ATOM 1543 C C . CYS A 1 195 ? 30.992 22.132 14.921 1.00 18.61 211 CYS A C 1
ATOM 1544 O O . CYS A 1 195 ? 32.084 22.528 14.485 1.00 17.58 211 CYS A O 1
ATOM 1547 N N . ALA A 1 196 ? 29.927 22.920 15.096 1.00 18.78 212 ALA A N 1
ATOM 1548 C CA . ALA A 1 196 ? 29.999 24.343 14.987 1.00 18.47 212 ALA A CA 1
ATOM 1549 C C . ALA A 1 196 ? 30.304 24.838 16.369 1.00 18.65 212 ALA A C 1
ATOM 1550 O O . ALA A 1 196 ? 29.412 24.875 17.221 1.00 19.26 212 ALA A O 1
ATOM 1552 N N . LYS A 1 197 ? 31.562 25.162 16.617 1.00 20.62 213 LYS A N 1
ATOM 1553 C CA . LYS A 1 197 ? 32.080 25.406 17.965 1.00 22.41 213 LYS A CA 1
ATOM 1554 C C . LYS A 1 197 ? 31.490 26.714 18.582 1.00 22.66 213 LYS A C 1
ATOM 1555 O O . LYS A 1 197 ? 31.229 26.734 19.766 1.00 18.90 213 LYS A O 1
ATOM 1561 N N . LYS A 1 198 ? 31.306 27.760 17.782 1.00 21.08 214 LYS A N 1
ATOM 1562 C CA . LYS A 1 198 ? 30.701 28.980 18.268 1.00 26.32 214 LYS A CA 1
ATOM 1563 C C . LYS A 1 198 ? 29.327 28.750 18.847 1.00 22.94 214 LYS A C 1
ATOM 1564 O O . LYS A 1 198 ? 29.035 29.280 19.896 1.00 20.70 214 LYS A O 1
ATOM 1570 N N . SER A 1 199 ? 28.521 27.922 18.197 1.00 19.85 215 SER A N 1
ATOM 1571 C CA . SER A 1 199 ? 27.165 27.710 18.660 1.00 18.74 215 SER A CA 1
ATOM 1572 C C . SER A 1 199 ? 27.024 26.474 19.529 1.00 17.07 215 SER A C 1
ATOM 1573 O O . SER A 1 199 ? 26.057 26.351 20.259 1.00 17.22 215 SER A O 1
ATOM 1576 N N . GLY A 1 200 ? 27.935 25.503 19.405 1.00 16.49 216 GLY A N 1
ATOM 1577 C CA . GLY A 1 200 ? 27.798 24.228 20.111 1.00 14.16 216 GLY A CA 1
ATOM 1578 C C . GLY A 1 200 ? 26.807 23.313 19.395 1.00 14.63 216 GLY A C 1
ATOM 1579 O O . GLY A 1 200 ? 26.357 22.315 19.937 1.00 14.37 216 GLY A O 1
ATOM 1580 N N . LEU A 1 201 ? 26.440 23.620 18.158 1.00 14.97 217 LEU A N 1
ATOM 1581 C CA . LEU A 1 201 ? 25.509 22.774 17.393 1.00 14.58 217 LEU A CA 1
ATOM 1582 C C . LEU A 1 201 ? 26.272 21.953 16.408 1.00 15.01 217 LEU A C 1
ATOM 1583 O O . LEU A 1 201 ? 27.317 22.375 15.937 1.00 14.36 217 LEU A O 1
ATOM 1588 N N . CYS A 1 202 ? 25.761 20.762 16.110 1.00 15.43 218 CYS A N 1
ATOM 1589 C CA . CYS A 1 202 ? 26.392 19.837 15.181 1.00 16.35 218 CYS A CA 1
ATOM 1590 C C . CYS A 1 202 ? 25.983 20.115 13.773 1.00 15.60 218 CYS A C 1
ATOM 1591 O O . CYS A 1 202 ? 24.814 20.374 13.504 1.00 17.28 218 CYS A O 1
ATOM 1594 N N . ARG A 1 203 ? 26.938 20.074 12.861 1.00 15.13 219 ARG A N 1
ATOM 1595 C CA . ARG A 1 203 ? 26.712 20.390 11.457 1.00 15.36 219 ARG A CA 1
ATOM 1596 C C . ARG A 1 203 ? 26.280 19.157 10.662 1.00 17.44 219 ARG A C 1
ATOM 1597 O O . ARG A 1 203 ? 26.802 18.062 10.850 1.00 16.91 219 ARG A O 1
ATOM 1605 N N . LYS A 1 204 ? 25.307 19.341 9.780 1.00 19.80 220 LYS A N 1
ATOM 1606 C CA . LYS A 1 204 ? 24.780 18.276 8.931 1.00 22.54 220 LYS A CA 1
ATOM 1607 C C . LYS A 1 204 ? 24.337 18.879 7.619 1.00 23.92 220 LYS A C 1
ATOM 1608 O O . LYS A 1 204 ? 23.450 19.726 7.605 1.00 28.87 220 LYS A O 1
ATOM 1614 N N . GLU A 1 205 ? 24.928 18.489 6.524 1.00 25.75 221 GLU A N 1
ATOM 1615 C CA . GLU A 1 205 ? 24.780 19.313 5.353 1.00 29.50 221 GLU A CA 1
ATOM 1616 C C . GLU A 1 205 ? 23.613 18.931 4.493 1.00 29.95 221 GLU A C 1
ATOM 1617 O O . GLU A 1 205 ? 23.012 17.886 4.759 1.00 31.88 221 GLU A O 1
ATOM 1623 N N . LEU A 1 206 ? 23.294 19.857 3.559 1.00 26.65 222 LEU A N 1
ATOM 1624 C CA . LEU A 1 206 ? 22.138 19.941 2.608 1.00 27.28 222 LEU A CA 1
ATOM 1625 C C . LEU A 1 206 ? 20.870 20.732 3.040 1.00 31.82 222 LEU A C 1
ATOM 1626 O O . LEU A 1 206 ? 20.642 21.841 2.583 1.00 34.38 222 LEU A O 1
#

InterPro domains:
  IPR001283 Cysteine-rich secretory protein-related [PR00837] (66-84)
  IPR001283 Cysteine-rich secretory protein-related [PR00837] (149-165)
  IPR001283 Cysteine-rich secretory protein-related [PR00837] (178-191)
  IPR001283 Cysteine-rich secretory protein-related [PTHR10334] (31-201)
  IPR002413 Venom allergen 5-like [PR00838] (24-40)
  IPR002413 Venom allergen 5-like [PR00838] (66-84)
  IPR002413 Venom allergen 5-like [PR00838] (148-167)
  IPR014044 CAP domain [PF00188] (37-183)
  IPR014044 CAP domain [SM00198] (28-191)
  IPR035940 CAP superfamily [G3DSA:3.40.33.10] (15-220)
  IPR035940 CAP superfamily [SSF55797] (19-198)

Solvent-accessible surface area: 10458 Å² total; per-residue (Å²): 95,132,11,122,82,29,148,14,82,48,92,10,5,52,47,7,10,130,28,3,16,136,33,0,18,61,0,0,58,16,124,34,105,5,141,91,45,47,127,3,38,101,0,84,20,0,13,25,1,65,26,14,42,146,9,0,57,24,0,12,152,39,0,58,102,41,70,118,25,98,4,61,188,105,109,36,136,58,46,8,15,3,17,26,12,107,145,39,102,127,74,0,109,185,61,60,110,60,0,3,28,67,0,3,108,50,11,13,49,20,1,58,143,72,0,77,79,18,92,61,0,38,0,43,96,75,1,18,221,44,35,0,68,59,0,0,4,3,0,5,3,129,0,15,59,1,0,1,0,3,4,8,106,5,96,69,17,120,6,2,3,1,0,2,3,1,16,54,37,11,39,114,79,168,66,76,2,4,63,81,26,93,7,6,132,74,53,78,74,0,106,50,126,98,6,6,146,215,25,4,0,1,84,81,94,150

Radius of gyration: 16.64 Å; Cα contacts (8 Å, |Δi|>4): 478; chains: 1; bounding box: 42×39×44 Å

Secondary structure (DSSP, 8-state):
---TT-SS-HHHHHHHHHHHHHHHHHHHTT-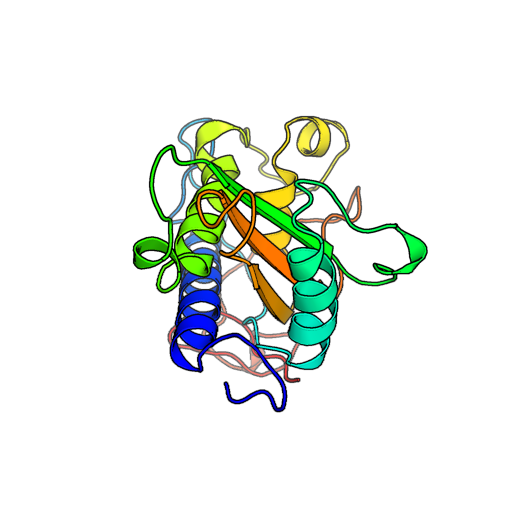-B-TTS-BPPPEES-BPPEE-HHHHHHHHHHHTT--SSPPPGGGSTT-EEEEEEEE-SS--GGGGGGHHHHHHHHHHTHHHHH----TT-B--HHHHTTS-HHHHHHT-TT--EEEEEEEEEHHHHTEEEEEEEEES----TTSBSSEESPPPSSGGGSTTS-EETTTTEEP---

Foldseek 3Di:
DDAPPAPDDPLLQVVLQVLLLLVQLCLLVQNDAFQVRGTHFHFELQERADEDSVQQVLQQVVQVVLDQDDDDPVSQVQKAKDKDKDAAPDACPVVRSCVSVVSLCVLLVCGRNFQDDDRVLAQAPVRVVRSNQSNLQSNARPWHYKHKHWDQPRPNRRMIMMMMMIGRGARDHGHGSGHHDHQDQAQVRHPVSAHPNVRSYGYDDD

Sequence (206 aa):
FECPGGRLTPQQRKDIVRQNNKFRSLLIHGKLKNRNGTYMPRGKNMLLLKWSCQLENSAQRWANQCVFGHSPRNQRQGIGENVYAYWSSESVEKLRNTAGTEAGKSWWSELPKLYKQNPSNNLTDDVARQGVLHFTQMAWGKTHKIGCGIATNCDGGRTLIAICHYSPAGNMLKELIYELGEPCKTDSDCNTKKCAKKSGLCRKEL

Nearest PDB structures (foldseek):
  6any-assembly1_A  TM=1.005E+00  e=1.513E-51  Brugia malayi
  4ly5-assembly1_A  TM=9.324E-01  e=1.302E-21  Necator americanus
  3nt8-assembly2_B  TM=8.970E-01  e=1.512E-20  Necator americanus
  2vzn-assembly2_B  TM=8.506E-01  e=1.029E-13  Solenopsis invicta
  3u3u-assembly1_C  TM=7.248E-01  e=4.535E-09  Tabanus yao